Protein AF-A0A2P2MFI0-F1 (afdb_monomer)

Structure (mmCIF, N/CA/C/O backbone):
data_AF-A0A2P2MFI0-F1
#
_entry.id   AF-A0A2P2MFI0-F1
#
loop_
_atom_site.group_PDB
_atom_site.id
_atom_site.type_symbol
_atom_site.label_atom_id
_atom_site.label_alt_id
_atom_site.label_comp_id
_atom_site.label_asym_id
_atom_site.label_entity_id
_atom_site.label_seq_id
_atom_site.pdbx_PDB_ins_code
_atom_site.Cartn_x
_atom_site.Cartn_y
_atom_site.Cartn_z
_atom_site.occupancy
_atom_site.B_iso_or_equiv
_atom_site.auth_seq_id
_atom_site.auth_comp_id
_atom_site.auth_asym_id
_atom_site.auth_atom_id
_atom_site.pdbx_PDB_model_num
ATOM 1 N N . MET A 1 1 ? -19.767 69.804 -44.888 1.00 37.50 1 MET A N 1
ATOM 2 C CA . MET A 1 1 ? -19.130 71.028 -44.357 1.00 37.50 1 MET A CA 1
ATOM 3 C C . MET A 1 1 ? -17.644 70.983 -44.694 1.00 37.50 1 MET A C 1
ATOM 5 O O . MET A 1 1 ? -16.911 70.202 -44.113 1.00 37.50 1 MET A O 1
ATOM 9 N N . ILE A 1 2 ? -17.249 71.754 -45.702 1.00 29.98 2 ILE A N 1
ATOM 10 C CA . ILE A 1 2 ? -15.903 72.322 -45.948 1.00 29.98 2 ILE A CA 1
ATOM 11 C C . ILE A 1 2 ? -16.076 73.790 -45.432 1.00 29.98 2 ILE A C 1
ATOM 13 O O . ILE A 1 2 ? -17.236 74.227 -45.528 1.00 29.98 2 ILE A O 1
ATOM 17 N N . PRO A 1 3 ? -15.081 74.595 -44.941 1.00 43.62 3 PRO A N 1
ATOM 18 C CA . PRO A 1 3 ? -13.830 74.845 -45.682 1.00 43.62 3 PRO A CA 1
ATOM 19 C C . PRO A 1 3 ? -12.579 75.511 -44.983 1.00 43.62 3 PRO A C 1
ATOM 21 O O . PRO A 1 3 ? -12.601 75.824 -43.801 1.00 43.62 3 PRO A O 1
ATOM 24 N N . ILE A 1 4 ? -11.520 75.739 -45.803 1.00 32.81 4 ILE A N 1
ATOM 25 C CA . ILE A 1 4 ? -10.434 76.791 -45.823 1.00 32.81 4 ILE A CA 1
ATOM 26 C C . ILE A 1 4 ? -9.298 76.755 -44.759 1.00 32.81 4 ILE A C 1
ATOM 28 O O . ILE A 1 4 ? -9.544 76.996 -43.588 1.00 32.81 4 ILE A O 1
ATOM 32 N N . ILE A 1 5 ? -8.058 76.324 -45.085 1.00 35.34 5 ILE A N 1
ATOM 33 C CA . ILE A 1 5 ? -6.859 77.000 -45.694 1.00 35.34 5 ILE A CA 1
ATOM 34 C C . ILE A 1 5 ? -6.124 78.012 -44.781 1.00 35.34 5 ILE A C 1
ATOM 36 O O . ILE A 1 5 ? -6.682 79.053 -44.461 1.00 35.34 5 ILE A O 1
ATOM 40 N N . ALA A 1 6 ? -4.819 77.786 -44.532 1.00 31.73 6 ALA A N 1
ATOM 41 C CA . ALA A 1 6 ? -3.753 78.803 -44.640 1.00 31.73 6 ALA A CA 1
ATOM 42 C C . ALA A 1 6 ? -2.339 78.176 -44.691 1.00 31.73 6 ALA A C 1
ATOM 44 O O . ALA A 1 6 ? -2.111 77.057 -44.250 1.00 31.73 6 ALA A O 1
ATOM 45 N N . PHE A 1 7 ? -1.436 78.936 -45.307 1.00 33.91 7 PHE A N 1
ATOM 46 C CA . PHE A 1 7 ? -0.185 78.613 -46.003 1.00 33.91 7 PHE A CA 1
ATOM 47 C C . PHE A 1 7 ? 1.107 78.650 -45.146 1.00 33.91 7 PHE A C 1
ATOM 49 O O . PHE A 1 7 ? 1.090 79.093 -44.005 1.00 33.91 7 PHE A O 1
ATOM 56 N N . HIS A 1 8 ? 2.227 78.348 -45.834 1.00 32.72 8 HIS A N 1
ATOM 57 C CA . HIS A 1 8 ? 3.660 78.579 -45.535 1.00 32.72 8 HIS A CA 1
ATOM 58 C C . HIS A 1 8 ? 4.397 77.464 -44.763 1.00 32.72 8 HIS A C 1
ATOM 60 O O . HIS A 1 8 ? 3.915 76.964 -43.764 1.00 32.72 8 HIS A O 1
ATOM 66 N N . SER A 1 9 ? 5.598 77.008 -45.136 1.00 34.38 9 SER A N 1
ATOM 67 C CA . SER A 1 9 ? 6.566 77.463 -46.140 1.00 34.38 9 SER A CA 1
ATOM 68 C C . SER A 1 9 ? 7.529 76.325 -46.511 1.00 34.38 9 SER A C 1
ATOM 70 O O . SER A 1 9 ? 7.885 75.505 -45.667 1.00 34.38 9 SER A O 1
ATOM 72 N N . GLN A 1 10 ? 7.985 76.331 -47.763 1.00 40.88 10 GLN A N 1
ATOM 73 C CA . GLN A 1 10 ? 9.127 75.576 -48.285 1.00 40.88 10 GLN A CA 1
ATOM 74 C C . GLN A 1 10 ? 10.390 75.733 -47.425 1.00 40.88 10 GLN A C 1
ATOM 76 O O . GLN A 1 10 ? 10.722 76.852 -47.057 1.00 40.88 10 GLN A O 1
ATOM 81 N N . LEU A 1 11 ? 11.150 74.647 -47.239 1.00 39.59 11 LEU A N 1
ATOM 82 C CA . LEU A 1 11 ? 12.618 74.676 -47.156 1.00 39.59 11 LEU A CA 1
ATOM 83 C C . LEU A 1 11 ? 13.170 73.287 -47.517 1.00 39.59 11 LEU A C 1
ATOM 85 O O . LEU A 1 11 ? 13.134 72.346 -46.723 1.00 39.59 11 LEU A O 1
ATOM 89 N N . SER A 1 12 ? 13.681 73.162 -48.745 1.00 46.31 12 SER A N 1
ATOM 90 C CA .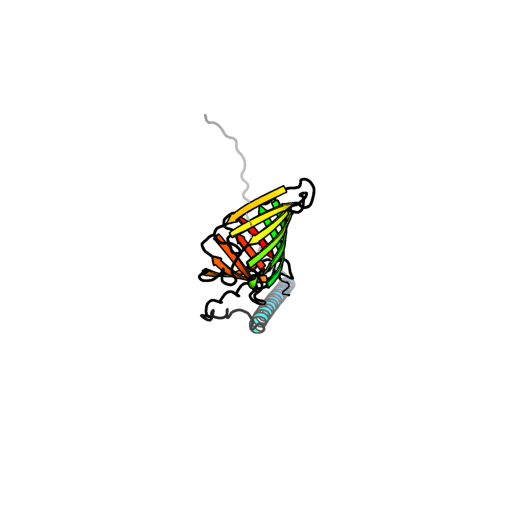 SER A 1 12 ? 14.423 71.985 -49.197 1.00 46.31 12 SER A CA 1
ATOM 91 C C . SER A 1 12 ? 15.708 71.831 -48.371 1.00 46.31 12 SER A C 1
ATOM 93 O O . SER A 1 12 ? 16.469 72.790 -48.221 1.00 46.31 12 SER A O 1
ATOM 95 N N . LYS A 1 13 ? 15.979 70.630 -47.851 1.00 42.69 13 LYS A N 1
ATOM 96 C CA . LYS A 1 13 ? 17.293 70.271 -47.302 1.00 42.69 13 LYS A CA 1
ATOM 97 C C . LYS A 1 13 ? 17.912 69.166 -48.149 1.00 42.69 13 LYS A C 1
ATOM 99 O O . LYS A 1 13 ? 17.565 67.995 -48.037 1.00 42.69 13 LYS A O 1
ATOM 104 N N . SER A 1 14 ? 18.857 69.590 -48.982 1.00 45.34 14 SER A N 1
ATOM 105 C CA . SER A 1 14 ? 19.892 68.768 -49.607 1.00 45.34 14 SER A CA 1
ATOM 106 C C . SER A 1 14 ? 20.578 67.883 -48.558 1.00 45.34 14 SER A C 1
ATOM 108 O O . SER A 1 14 ? 21.144 68.381 -47.581 1.00 45.34 14 SER A O 1
ATOM 110 N N . ARG A 1 15 ? 20.524 66.559 -48.742 1.00 44.28 15 ARG A N 1
ATOM 111 C CA . ARG A 1 15 ? 21.231 65.587 -47.900 1.00 44.28 15 ARG A CA 1
ATOM 112 C C . ARG A 1 15 ? 22.547 65.225 -48.588 1.00 44.28 15 ARG A C 1
ATOM 114 O O . ARG A 1 15 ? 22.616 64.311 -49.400 1.00 44.28 15 ARG A O 1
ATOM 121 N N . SER A 1 16 ? 23.599 65.973 -48.264 1.00 43.22 16 SER A N 1
ATOM 122 C CA . SER A 1 16 ? 24.977 65.626 -48.618 1.00 43.22 16 SER A CA 1
ATOM 123 C C . SER A 1 16 ? 25.392 64.358 -47.864 1.00 43.22 16 SER A C 1
ATOM 125 O O . SER A 1 16 ? 25.543 64.365 -46.641 1.00 43.22 16 SER A O 1
ATOM 127 N N . THR A 1 17 ? 25.585 63.253 -48.581 1.00 48.69 17 THR A N 1
ATOM 128 C CA . THR A 1 17 ? 26.234 62.048 -48.053 1.00 48.69 17 THR A CA 1
ATOM 129 C C . THR A 1 17 ? 27.735 62.302 -47.920 1.00 48.69 17 THR A C 1
ATOM 131 O O . THR A 1 17 ? 28.515 62.051 -48.839 1.00 48.69 17 THR A O 1
ATOM 134 N N . LYS A 1 18 ? 28.167 62.807 -46.760 1.00 47.81 18 LYS A N 1
ATOM 135 C CA . LYS A 1 18 ? 29.588 62.853 -46.389 1.00 47.81 18 LYS A CA 1
ATOM 136 C C . LYS A 1 18 ? 30.067 61.427 -46.091 1.00 47.81 18 LYS A C 1
ATOM 138 O O . LYS A 1 18 ? 29.844 60.903 -45.002 1.00 47.81 18 LYS A O 1
ATOM 143 N N . LYS A 1 19 ? 30.745 60.797 -47.055 1.00 56.44 19 LYS A N 1
ATOM 144 C CA . LYS A 1 19 ? 31.506 59.558 -46.836 1.00 56.44 19 LYS A CA 1
ATOM 145 C C . LYS A 1 19 ? 32.664 59.882 -45.884 1.00 56.44 19 LYS A C 1
ATOM 147 O O . LYS A 1 19 ? 33.632 60.537 -46.268 1.00 56.44 19 LYS A O 1
ATOM 152 N N . LYS A 1 20 ? 32.518 59.501 -44.613 1.00 54.31 20 LYS A N 1
ATOM 153 C CA . LYS A 1 20 ? 33.513 59.703 -43.551 1.00 54.31 20 LYS A CA 1
ATOM 154 C C . LYS A 1 20 ? 34.788 58.938 -43.932 1.00 54.31 20 LYS A C 1
ATOM 156 O O . LYS A 1 20 ? 34.798 57.713 -43.924 1.00 54.31 20 LYS A O 1
ATOM 161 N N . ARG A 1 21 ? 35.842 59.659 -44.331 1.00 57.53 21 ARG A N 1
ATOM 162 C CA . ARG A 1 21 ? 37.165 59.091 -44.629 1.00 57.53 21 ARG A CA 1
ATOM 163 C C . ARG A 1 21 ? 37.823 58.725 -43.299 1.00 57.53 21 ARG A C 1
ATOM 165 O O . ARG A 1 21 ? 38.260 59.609 -42.565 1.00 57.53 21 ARG A O 1
ATOM 172 N N . GLU A 1 22 ? 37.803 57.443 -42.954 1.00 56.91 22 GLU A N 1
ATOM 173 C CA . GLU A 1 22 ? 38.443 56.934 -41.740 1.00 56.91 22 GLU A CA 1
ATOM 174 C C . GLU A 1 22 ? 39.966 57.071 -41.849 1.00 56.91 22 GLU A C 1
ATOM 176 O O . GLU A 1 22 ? 40.551 56.899 -42.921 1.00 56.91 22 GLU A O 1
ATOM 181 N N . ARG A 1 23 ? 40.612 57.460 -40.743 1.00 56.09 23 ARG A N 1
ATOM 182 C CA . ARG A 1 23 ? 42.073 57.579 -40.683 1.00 56.09 23 ARG A CA 1
ATOM 183 C C . ARG A 1 23 ? 42.679 56.176 -40.827 1.00 56.09 23 ARG A C 1
ATOM 185 O O . ARG A 1 23 ? 42.161 55.258 -40.194 1.00 56.09 23 ARG A O 1
ATOM 192 N N . PRO A 1 24 ? 43.776 55.997 -41.586 1.00 58.62 24 PRO A N 1
ATOM 193 C CA . PRO A 1 24 ? 44.347 54.678 -41.876 1.00 58.62 24 PRO A CA 1
ATOM 194 C C . PRO A 1 24 ? 44.644 53.866 -40.609 1.00 58.62 24 PRO A C 1
ATOM 196 O O . PRO A 1 24 ? 44.404 52.666 -40.586 1.00 58.62 24 PRO A O 1
ATOM 199 N N . ASN A 1 25 ? 45.032 54.534 -39.518 1.00 58.31 25 ASN A N 1
ATOM 200 C CA . ASN A 1 25 ? 45.264 53.887 -38.227 1.00 58.31 25 ASN A CA 1
ATOM 201 C C . ASN A 1 25 ? 43.980 53.294 -37.610 1.00 58.31 25 ASN A C 1
ATOM 203 O O . ASN A 1 25 ? 44.000 52.207 -37.059 1.00 58.31 25 ASN A O 1
ATOM 207 N N . GLN A 1 26 ? 42.836 53.966 -37.766 1.00 60.41 26 GLN A N 1
ATOM 208 C CA . GLN A 1 26 ? 41.543 53.517 -37.238 1.00 60.41 26 GLN A CA 1
ATOM 209 C C . GLN A 1 26 ? 40.954 52.364 -38.065 1.00 60.41 26 GLN A C 1
ATOM 211 O O . GLN A 1 26 ? 40.292 51.481 -37.525 1.00 60.41 26 GLN A O 1
ATOM 216 N N . GLN A 1 27 ? 41.235 52.348 -39.369 1.00 65.06 27 GLN A N 1
ATOM 217 C CA . GLN A 1 27 ? 40.864 51.246 -40.254 1.00 65.06 27 GLN A CA 1
ATOM 218 C C . GLN A 1 27 ? 41.757 50.013 -40.033 1.00 65.06 27 GLN A C 1
ATOM 220 O O . GLN A 1 27 ? 41.276 48.889 -40.144 1.00 65.06 27 GLN A O 1
ATOM 225 N N . GLN A 1 28 ? 43.027 50.216 -39.661 1.00 67.56 28 GLN A N 1
ATOM 226 C CA . GLN A 1 28 ? 43.940 49.156 -39.227 1.00 67.56 28 GLN A CA 1
ATOM 227 C C . GLN A 1 28 ? 43.467 48.524 -37.908 1.00 67.56 28 GLN A C 1
ATOM 229 O O . GLN A 1 28 ? 43.342 47.306 -37.834 1.00 67.56 28 GLN A O 1
ATOM 234 N N . THR A 1 29 ? 43.132 49.343 -36.902 1.00 70.38 29 THR A N 1
ATOM 235 C CA . THR A 1 29 ? 42.620 48.864 -35.608 1.00 70.38 29 THR A CA 1
ATOM 236 C C . THR A 1 29 ? 41.315 48.092 -35.771 1.00 70.38 29 THR A C 1
ATOM 238 O O . THR A 1 29 ? 41.208 46.991 -35.249 1.00 70.38 29 THR A O 1
ATOM 241 N N . ARG A 1 30 ? 40.363 48.593 -36.574 1.00 72.12 30 ARG A N 1
ATOM 242 C CA . ARG A 1 30 ? 39.091 47.891 -36.805 1.00 72.12 30 ARG A CA 1
ATOM 243 C C . ARG A 1 30 ? 39.286 46.557 -37.529 1.00 72.12 30 ARG A C 1
ATOM 245 O O . ARG A 1 30 ? 38.682 45.572 -37.135 1.00 72.12 30 ARG A O 1
ATOM 252 N N . LYS A 1 31 ? 40.180 46.487 -38.524 1.00 73.88 31 LYS A N 1
ATOM 253 C CA . LYS A 1 31 ? 40.544 45.212 -39.173 1.00 73.88 31 LYS A CA 1
ATOM 254 C C . LYS A 1 31 ? 41.203 44.232 -38.202 1.00 73.88 31 LYS A C 1
ATOM 256 O O . LYS A 1 31 ? 41.002 43.029 -38.318 1.00 73.88 31 LYS A O 1
ATOM 261 N N . GLN A 1 32 ? 42.000 44.735 -37.263 1.00 74.06 32 GLN A N 1
ATOM 262 C CA . GLN A 1 32 ? 42.656 43.915 -36.251 1.00 74.06 32 GLN A CA 1
ATOM 263 C C . GLN A 1 32 ? 41.652 43.403 -35.207 1.00 74.06 32 GLN A C 1
ATOM 265 O O . GLN A 1 32 ? 41.712 42.233 -34.848 1.00 74.06 32 GLN A O 1
ATOM 270 N N . GLU A 1 33 ? 40.695 44.230 -34.785 1.00 78.75 33 GLU A N 1
ATOM 271 C CA . GLU A 1 33 ? 39.571 43.836 -33.923 1.00 78.75 33 GLU A CA 1
ATOM 272 C C . GLU A 1 33 ? 38.643 42.837 -34.626 1.00 78.75 33 GLU A C 1
ATOM 274 O O . GLU A 1 33 ? 38.290 41.820 -34.039 1.00 78.75 33 GLU A O 1
ATOM 279 N N . GLU A 1 34 ? 38.310 43.064 -35.900 1.00 77.06 34 GLU A N 1
ATOM 280 C CA . GLU A 1 34 ? 37.544 42.126 -36.728 1.00 77.06 34 GLU A CA 1
ATOM 281 C C . GLU A 1 34 ? 38.270 40.784 -36.849 1.00 77.06 34 GLU A C 1
ATOM 283 O O . GLU A 1 34 ? 37.660 39.740 -36.651 1.00 77.06 34 GLU A O 1
ATOM 288 N N . MET A 1 35 ? 39.581 40.791 -37.100 1.00 80.12 35 MET A N 1
ATOM 289 C CA . MET A 1 35 ? 40.380 39.569 -37.164 1.00 80.12 35 MET A CA 1
ATOM 290 C C . MET A 1 35 ? 40.429 38.843 -35.812 1.00 80.12 35 MET A C 1
ATOM 292 O O . MET A 1 35 ? 40.318 37.623 -35.788 1.00 80.12 35 MET A O 1
ATOM 296 N N . GLN A 1 36 ? 40.533 39.563 -34.690 1.00 77.12 36 GLN A N 1
ATOM 297 C CA . GLN A 1 36 ? 40.480 38.983 -33.339 1.00 77.12 36 GLN A CA 1
ATOM 298 C C . GLN A 1 36 ? 39.093 38.406 -33.007 1.00 77.12 36 GLN A C 1
ATOM 300 O O . GLN A 1 36 ? 38.990 37.336 -32.406 1.00 77.12 36 GLN A O 1
ATOM 305 N N . LEU A 1 37 ? 38.016 39.061 -33.446 1.00 76.44 37 LEU A N 1
ATOM 306 C CA . LEU A 1 37 ? 36.642 38.570 -33.302 1.00 76.44 37 LEU A CA 1
ATOM 307 C C . LEU A 1 37 ? 36.398 37.319 -34.155 1.00 76.44 37 LEU A C 1
ATOM 309 O O . LEU A 1 37 ? 35.815 36.354 -33.677 1.00 76.44 37 LEU A O 1
ATOM 313 N N . GLN A 1 38 ? 36.897 37.296 -35.390 1.00 77.44 38 GLN A N 1
ATOM 314 C CA . GLN A 1 38 ? 36.832 36.115 -36.254 1.00 77.44 38 GLN A CA 1
ATOM 315 C C . GLN A 1 38 ? 37.642 34.955 -35.664 1.00 77.44 38 GLN A C 1
ATOM 317 O O . GLN A 1 38 ? 37.155 33.830 -35.618 1.00 77.44 38 GLN A O 1
ATOM 322 N N . LEU A 1 39 ? 38.844 35.225 -35.145 1.00 77.56 39 LEU A N 1
ATOM 323 C CA . LEU A 1 39 ? 39.690 34.203 -34.528 1.00 77.56 39 LEU A CA 1
ATOM 324 C C . LEU A 1 39 ? 39.056 33.635 -33.249 1.00 77.56 39 LEU A C 1
ATOM 326 O O . LEU A 1 39 ? 39.050 32.425 -33.056 1.00 77.56 39 LEU A O 1
ATOM 330 N N . SER A 1 40 ? 38.473 34.488 -32.402 1.00 75.94 40 SER A N 1
ATOM 331 C CA . SER A 1 40 ? 37.770 34.053 -31.187 1.00 75.94 40 SER A CA 1
ATOM 332 C C . SER A 1 40 ? 36.484 33.281 -31.496 1.00 75.94 40 SER A C 1
ATOM 334 O O . SER A 1 40 ? 36.226 32.269 -30.847 1.00 75.94 40 SER A O 1
ATOM 336 N N . LEU A 1 41 ? 35.726 33.674 -32.526 1.00 76.75 41 LEU A N 1
ATOM 337 C CA . LEU A 1 41 ? 34.559 32.924 -32.999 1.00 76.75 41 LEU A CA 1
ATOM 338 C C . LEU A 1 41 ? 34.963 31.542 -33.536 1.00 76.75 41 LEU A C 1
ATOM 340 O O . LEU A 1 41 ? 34.350 30.541 -33.174 1.00 76.75 41 LEU A O 1
ATOM 344 N N . VAL A 1 42 ? 36.041 31.467 -34.325 1.00 79.88 42 VAL A N 1
ATOM 345 C CA . VAL A 1 42 ? 36.600 30.196 -34.808 1.00 79.88 42 VAL A CA 1
ATOM 346 C C . VAL A 1 42 ? 37.044 29.322 -33.631 1.00 79.88 42 VAL A C 1
ATOM 348 O O . VAL A 1 42 ? 36.645 28.162 -33.562 1.00 79.88 42 VAL A O 1
ATOM 351 N N . CYS A 1 43 ? 37.763 29.868 -32.648 1.00 75.50 43 CYS A N 1
ATOM 352 C CA . CYS A 1 43 ? 38.163 29.126 -31.449 1.00 75.50 43 CYS A CA 1
ATOM 353 C C . CYS A 1 43 ? 36.963 28.593 -30.645 1.00 75.50 43 CYS A C 1
ATOM 355 O O . CYS A 1 43 ? 37.000 27.448 -30.202 1.00 75.50 43 CYS A O 1
ATOM 357 N N . LEU A 1 44 ? 35.884 29.371 -30.496 1.00 74.44 44 LEU A N 1
ATOM 358 C CA . LEU A 1 44 ? 34.658 28.933 -29.811 1.00 74.44 44 LEU A CA 1
ATOM 359 C C . LEU A 1 44 ? 33.918 27.828 -30.582 1.00 74.44 44 LEU A C 1
ATOM 361 O O . LEU A 1 44 ? 33.403 26.888 -29.971 1.00 74.44 44 LEU A O 1
ATOM 365 N N . THR A 1 45 ? 33.895 27.902 -31.917 1.00 71.75 45 THR A N 1
ATOM 366 C CA . THR A 1 45 ? 33.311 26.838 -32.753 1.00 71.75 45 THR A CA 1
ATOM 367 C C . THR A 1 45 ? 34.134 25.554 -32.701 1.00 71.75 45 THR A C 1
ATOM 369 O O . THR A 1 45 ? 33.561 24.483 -32.527 1.00 71.75 45 THR A O 1
ATOM 372 N N . ILE A 1 46 ? 35.469 25.643 -32.751 1.00 72.31 46 ILE A N 1
ATOM 373 C CA . ILE A 1 46 ? 36.358 24.481 -32.621 1.00 72.31 46 ILE A CA 1
ATOM 374 C C . ILE A 1 46 ? 36.208 23.859 -31.229 1.00 72.31 46 ILE A C 1
ATOM 376 O O . ILE A 1 46 ? 36.037 22.648 -31.138 1.00 72.31 46 ILE A O 1
ATOM 380 N N . ALA A 1 47 ? 36.176 24.668 -30.163 1.00 69.38 47 ALA A N 1
ATOM 381 C CA . ALA A 1 47 ? 35.955 24.184 -28.801 1.00 69.38 47 ALA A CA 1
ATOM 382 C C . ALA A 1 47 ? 34.608 23.445 -28.659 1.00 69.38 47 ALA A C 1
ATOM 384 O O . ALA A 1 47 ? 34.558 22.365 -28.070 1.00 69.38 47 ALA A O 1
ATOM 385 N N . SER A 1 48 ? 33.536 23.970 -29.265 1.00 62.31 48 SER A N 1
ATOM 386 C CA . SER A 1 48 ? 32.213 23.323 -29.271 1.00 62.31 48 SER A CA 1
ATOM 387 C C . SER A 1 48 ? 32.212 22.000 -30.044 1.00 62.31 48 SER A C 1
ATOM 389 O O . SER A 1 48 ? 31.655 21.014 -29.568 1.00 62.31 48 SER A O 1
ATOM 391 N N . ILE A 1 49 ? 32.889 21.940 -31.197 1.00 65.12 49 ILE A N 1
ATOM 392 C CA . ILE A 1 49 ? 33.018 20.711 -31.996 1.00 65.12 49 ILE A CA 1
ATOM 393 C C . ILE A 1 49 ? 33.862 19.667 -31.248 1.00 65.12 49 ILE A C 1
ATOM 395 O O . ILE A 1 49 ? 33.508 18.491 -31.225 1.00 65.12 49 ILE A O 1
ATOM 399 N N . THR A 1 50 ? 34.936 20.077 -30.563 1.00 60.50 50 THR A N 1
ATOM 400 C CA . THR A 1 50 ? 35.733 19.159 -29.733 1.00 60.50 50 THR A CA 1
ATOM 401 C C . THR A 1 50 ? 34.962 18.650 -28.516 1.00 60.50 50 THR A C 1
ATOM 403 O O . THR A 1 50 ? 35.136 17.496 -28.144 1.00 60.50 50 THR A O 1
ATOM 406 N N . PHE A 1 51 ? 34.063 19.452 -27.935 1.00 57.56 51 PHE A N 1
ATOM 407 C CA . PHE A 1 51 ? 33.201 19.018 -26.829 1.00 57.56 51 PHE A CA 1
ATOM 408 C C . PHE A 1 51 ? 32.139 18.003 -27.288 1.00 57.56 51 PHE A C 1
ATOM 410 O O . PHE A 1 51 ? 31.833 17.055 -26.565 1.00 57.56 51 PHE A O 1
ATOM 417 N N . GLN A 1 52 ? 31.635 18.148 -28.519 1.00 58.19 52 GLN A N 1
ATOM 418 C CA . GLN A 1 52 ? 30.724 17.184 -29.145 1.00 58.19 52 GLN A CA 1
ATOM 419 C C . GLN A 1 52 ? 31.421 15.869 -29.530 1.00 58.19 52 GLN A C 1
ATOM 421 O O . GLN A 1 52 ? 30.824 14.810 -29.390 1.00 58.19 52 GLN A O 1
ATOM 426 N N . LEU A 1 53 ? 32.688 15.909 -29.958 1.00 57.75 53 LEU A N 1
ATOM 427 C CA . LEU A 1 53 ? 33.462 14.703 -30.295 1.00 57.75 53 LEU A CA 1
ATOM 428 C C . LEU A 1 53 ? 34.064 13.995 -29.067 1.00 57.75 53 LEU A C 1
ATOM 430 O O . LEU A 1 53 ? 34.319 12.795 -29.124 1.00 57.75 53 LEU A O 1
ATOM 434 N N . ALA A 1 54 ? 34.284 14.712 -27.961 1.00 53.50 54 ALA A N 1
ATOM 435 C CA . ALA A 1 54 ? 34.786 14.150 -26.702 1.00 53.50 54 ALA A CA 1
ATOM 436 C C . ALA A 1 54 ? 33.682 13.567 -25.800 1.00 53.50 54 ALA A C 1
ATOM 438 O O . ALA A 1 54 ? 33.991 12.973 -24.767 1.00 53.50 54 ALA A O 1
ATOM 439 N N . SER A 1 55 ? 32.411 13.714 -26.184 1.00 56.34 55 SER A N 1
ATOM 440 C CA . SER A 1 55 ? 31.264 13.154 -25.469 1.00 56.34 55 SER A CA 1
ATOM 441 C C . SER A 1 55 ? 30.697 11.969 -26.257 1.00 56.34 55 SER A C 1
ATOM 443 O O . SER A 1 55 ? 29.821 12.169 -27.094 1.00 56.34 55 SER A O 1
ATOM 445 N N . PRO A 1 56 ? 31.120 10.716 -26.008 1.00 55.00 56 PRO A N 1
ATOM 446 C CA . PRO A 1 56 ? 30.508 9.550 -26.650 1.00 55.00 56 PRO A CA 1
ATOM 447 C C . PRO A 1 56 ? 29.097 9.238 -26.105 1.00 55.00 56 PRO A C 1
ATOM 449 O O . PRO A 1 56 ? 28.600 8.131 -26.270 1.00 55.00 56 PRO A O 1
ATOM 452 N N . SER A 1 57 ? 28.444 10.181 -25.420 1.00 58.97 57 SER A N 1
ATOM 453 C CA . SER A 1 57 ? 27.302 9.925 -24.539 1.00 58.97 57 SER A CA 1
ATOM 454 C C . SER A 1 57 ? 25.992 10.598 -24.953 1.00 58.97 57 SER A C 1
ATOM 456 O O . SER A 1 57 ? 25.066 10.641 -24.146 1.00 58.97 57 SER A O 1
ATOM 458 N N . LEU A 1 58 ? 25.847 11.055 -26.201 1.00 52.50 58 LEU A N 1
ATOM 459 C CA . LEU A 1 58 ? 24.528 11.417 -26.723 1.00 52.50 58 LEU A CA 1
ATOM 460 C C . LEU A 1 58 ? 24.127 10.533 -27.910 1.00 52.50 58 LEU A C 1
ATOM 462 O O . LEU A 1 58 ? 24.580 10.714 -29.034 1.00 52.50 58 LEU A O 1
ATOM 466 N N . GLN A 1 59 ? 23.202 9.619 -27.604 1.00 56.56 59 GLN A N 1
ATOM 467 C CA . GLN A 1 59 ? 22.222 9.011 -28.508 1.00 56.56 59 GLN A CA 1
ATOM 468 C C . GLN A 1 59 ? 22.711 7.912 -29.461 1.00 56.56 59 GLN A C 1
ATOM 470 O O . GLN A 1 59 ? 22.622 8.014 -30.678 1.00 56.56 59 GLN A O 1
ATOM 475 N N . SER A 1 60 ? 22.978 6.743 -28.882 1.00 45.34 60 SER A N 1
ATOM 476 C CA . SER A 1 60 ? 21.970 5.698 -29.079 1.00 45.34 60 SER A CA 1
ATOM 477 C C . SER A 1 60 ? 21.099 5.693 -27.823 1.00 45.34 60 SER A C 1
ATOM 479 O O . SER A 1 60 ? 21.588 5.442 -26.724 1.00 45.34 60 SER A O 1
ATOM 481 N N . TRP A 1 61 ? 19.818 6.055 -27.949 1.00 50.50 61 TRP A N 1
ATOM 482 C CA . TRP A 1 61 ? 18.852 5.442 -27.039 1.00 50.50 61 TRP A CA 1
ATOM 483 C C . TRP A 1 61 ? 19.040 3.942 -27.242 1.00 50.50 61 TRP A C 1
ATOM 485 O O . TRP A 1 61 ? 19.170 3.554 -28.410 1.00 50.50 61 TRP A O 1
ATOM 495 N N . PRO A 1 62 ? 19.131 3.116 -26.184 1.00 47.50 62 PRO A N 1
ATOM 496 C CA . PRO A 1 62 ? 19.054 1.690 -26.411 1.00 47.50 62 PRO A CA 1
ATOM 497 C C . PRO A 1 62 ? 17.785 1.508 -27.235 1.00 47.50 62 PRO A C 1
ATOM 499 O O . PRO A 1 62 ? 16.710 1.960 -26.829 1.00 47.50 62 PRO A O 1
ATOM 502 N N . GLU A 1 63 ? 17.943 0.971 -28.448 1.00 45.28 63 GLU A N 1
ATOM 503 C CA . GLU A 1 63 ? 16.860 0.272 -29.121 1.00 45.28 63 GLU A CA 1
ATOM 504 C C . GLU A 1 63 ? 16.228 -0.513 -27.989 1.00 45.28 63 GLU A C 1
ATOM 506 O O . GLU A 1 63 ? 16.951 -1.278 -27.341 1.00 45.28 63 GLU A O 1
ATOM 511 N N . GLN A 1 64 ? 14.985 -0.172 -27.615 1.00 51.41 64 GLN A N 1
ATOM 512 C CA . GLN A 1 64 ? 14.292 -0.948 -26.608 1.00 51.41 64 GLN A CA 1
ATOM 513 C C . GLN A 1 64 ? 14.383 -2.348 -27.168 1.00 51.41 64 GLN A C 1
ATOM 515 O O . GLN A 1 64 ? 13.740 -2.669 -28.172 1.00 51.41 64 GLN A O 1
ATOM 520 N N . HIS A 1 65 ? 15.267 -3.148 -26.568 1.00 52.41 65 HIS A N 1
ATOM 521 C CA . HIS A 1 65 ? 15.206 -4.567 -26.723 1.00 52.41 65 HIS A CA 1
ATOM 522 C C . HIS A 1 65 ? 13.728 -4.844 -26.504 1.00 52.41 65 HIS A C 1
ATOM 524 O O . HIS A 1 65 ? 13.082 -4.223 -25.647 1.00 52.41 65 HIS A O 1
ATOM 530 N N . LEU A 1 66 ? 13.157 -5.699 -27.339 1.00 51.50 66 LEU A N 1
ATOM 531 C CA . LEU A 1 66 ? 11.870 -6.293 -27.038 1.00 51.50 66 LEU A CA 1
ATOM 532 C C . LEU A 1 66 ? 12.091 -7.203 -25.813 1.00 51.50 66 LEU A C 1
ATOM 534 O O . LEU A 1 66 ? 11.996 -8.423 -25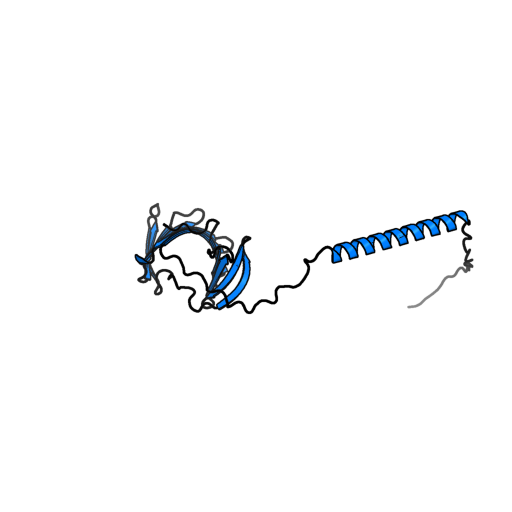.892 1.00 51.50 66 LEU A O 1
ATOM 538 N N . ASP A 1 67 ? 12.530 -6.585 -24.717 1.00 59.00 67 ASP A N 1
ATOM 539 C CA . ASP A 1 67 ? 12.689 -7.093 -23.388 1.00 59.00 67 ASP A CA 1
ATOM 540 C C . ASP A 1 67 ? 11.280 -7.507 -23.039 1.00 59.00 67 ASP A C 1
ATOM 542 O O . ASP A 1 67 ? 10.327 -6.724 -23.130 1.00 59.00 67 ASP A O 1
ATOM 546 N N . SER A 1 68 ? 11.139 -8.796 -22.760 1.00 82.19 68 SER A N 1
ATOM 547 C CA . SER A 1 68 ? 9.896 -9.363 -22.276 1.00 82.19 68 SER A CA 1
ATOM 548 C C . SER A 1 68 ? 9.290 -8.418 -21.244 1.00 82.19 68 SER A C 1
ATOM 550 O O . SER A 1 68 ? 9.989 -8.020 -20.307 1.00 82.19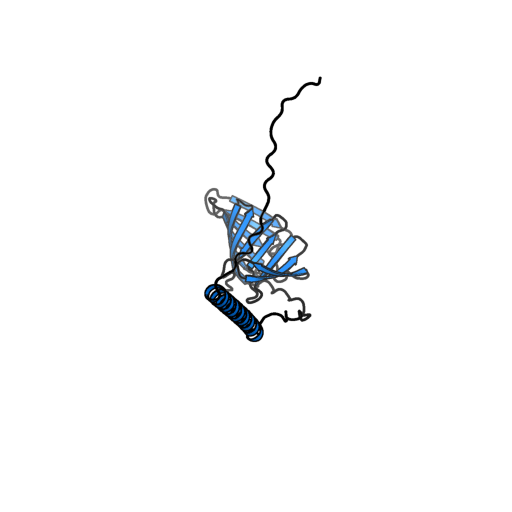 68 SER A O 1
ATOM 552 N N . ILE A 1 69 ? 8.015 -8.070 -21.435 1.00 89.56 69 ILE A N 1
ATOM 553 C CA . ILE A 1 69 ? 7.233 -7.277 -20.484 1.00 89.56 69 ILE A CA 1
ATOM 554 C C . ILE A 1 69 ? 7.544 -7.783 -19.068 1.00 89.56 69 ILE A C 1
ATOM 556 O O . ILE A 1 69 ? 7.452 -8.995 -18.841 1.00 89.56 69 ILE A O 1
ATOM 560 N N . PRO A 1 70 ? 7.956 -6.906 -18.134 1.00 94.31 70 PRO A N 1
ATOM 561 C CA . PRO A 1 70 ? 8.346 -7.346 -16.808 1.00 94.31 70 PRO A CA 1
ATOM 562 C C . PRO A 1 70 ? 7.159 -7.998 -16.100 1.00 94.31 70 PRO A C 1
ATOM 564 O O . PRO A 1 70 ? 6.047 -7.465 -16.081 1.00 94.31 70 PRO A O 1
ATOM 567 N N . THR A 1 71 ? 7.416 -9.142 -15.475 1.00 93.88 71 THR A N 1
ATOM 568 C CA . THR A 1 71 ? 6.452 -9.779 -14.580 1.00 93.88 71 THR A CA 1
ATOM 569 C C . THR A 1 71 ? 6.434 -9.021 -13.249 1.00 93.88 71 THR A C 1
ATOM 571 O O . THR A 1 71 ? 7.514 -8.786 -12.693 1.00 93.88 71 THR A O 1
ATOM 574 N N . PRO A 1 72 ? 5.255 -8.631 -12.728 1.00 93.75 72 PRO A N 1
ATOM 575 C CA . PRO A 1 72 ? 5.154 -8.006 -11.415 1.00 93.75 72 PRO A CA 1
ATOM 576 C C . PRO A 1 72 ? 5.583 -8.979 -10.316 1.00 93.75 72 PRO A C 1
ATOM 578 O O . PRO A 1 72 ? 5.345 -10.187 -10.409 1.00 93.75 72 PRO A O 1
ATOM 581 N N . THR A 1 73 ? 6.202 -8.458 -9.261 1.00 94.00 73 THR A N 1
ATOM 582 C CA . THR A 1 73 ? 6.579 -9.272 -8.103 1.00 94.00 73 THR A CA 1
ATOM 583 C C . THR A 1 73 ? 5.323 -9.675 -7.333 1.00 94.00 73 THR A C 1
ATOM 585 O O . THR A 1 73 ? 4.495 -8.808 -7.040 1.00 94.00 73 THR A O 1
ATOM 588 N N . PRO A 1 74 ? 5.154 -10.964 -6.980 1.00 94.06 74 PRO A N 1
ATOM 589 C CA . PRO A 1 74 ? 4.064 -11.380 -6.107 1.00 94.06 74 PRO A CA 1
ATOM 590 C C . PRO A 1 74 ? 4.093 -10.620 -4.780 1.00 94.06 74 PRO A C 1
ATOM 592 O O . PRO A 1 74 ? 5.164 -10.342 -4.233 1.00 94.06 74 PRO A O 1
ATOM 595 N N . TRP A 1 75 ? 2.916 -10.321 -4.239 1.00 92.38 75 TRP A N 1
ATOM 596 C CA . TRP A 1 75 ? 2.810 -9.715 -2.916 1.00 92.38 75 TRP A CA 1
ATOM 597 C C . TRP A 1 75 ? 3.414 -10.671 -1.872 1.00 92.38 75 TRP A C 1
ATOM 599 O O . TRP A 1 75 ? 3.082 -11.862 -1.898 1.00 92.38 75 TRP A O 1
ATOM 609 N N . PRO A 1 76 ? 4.294 -10.206 -0.963 1.00 94.19 76 PRO A N 1
ATOM 610 C CA . PRO A 1 76 ? 4.888 -11.078 0.044 1.00 94.19 76 PRO A CA 1
ATOM 611 C C . PRO A 1 76 ? 3.809 -11.734 0.907 1.00 94.19 76 PRO A C 1
ATOM 613 O O . PRO A 1 76 ? 2.842 -11.078 1.283 1.00 94.19 76 PRO A O 1
ATOM 616 N N . GLU A 1 77 ? 3.980 -13.010 1.258 1.00 95.38 77 GLU A N 1
ATOM 617 C CA . GLU A 1 77 ? 2.980 -13.744 2.047 1.00 95.38 77 GLU A CA 1
ATOM 618 C C . GLU A 1 77 ? 2.789 -13.169 3.455 1.00 95.38 77 GLU A C 1
ATOM 620 O O . GLU A 1 77 ? 1.698 -13.272 4.014 1.00 95.38 77 GLU A O 1
ATOM 625 N N . GLN A 1 78 ? 3.833 -12.565 4.027 1.00 96.50 78 GLN A N 1
ATOM 626 C CA . GLN A 1 78 ? 3.808 -11.959 5.355 1.00 96.50 78 GLN A CA 1
ATOM 627 C C . GLN A 1 78 ? 4.673 -10.703 5.373 1.00 96.50 78 GLN A C 1
ATOM 629 O O . GLN A 1 78 ? 5.806 -10.726 4.886 1.00 96.50 78 GLN A O 1
ATOM 634 N N . PHE A 1 79 ? 4.151 -9.603 5.915 1.00 95.06 79 PHE A N 1
ATOM 635 C CA . PHE A 1 79 ? 4.938 -8.391 6.133 1.00 95.06 79 PHE A CA 1
ATOM 636 C C . PHE A 1 79 ? 4.240 -7.369 7.032 1.00 95.06 79 PHE A C 1
ATOM 638 O O . PHE A 1 79 ? 3.037 -7.430 7.291 1.00 95.06 79 PHE A O 1
ATOM 645 N N . HIS A 1 80 ? 5.027 -6.386 7.473 1.00 95.31 80 HIS A N 1
ATOM 646 C CA . HIS A 1 80 ? 4.571 -5.130 8.054 1.00 95.31 80 HIS A CA 1
ATOM 647 C C . HIS A 1 80 ? 4.918 -3.965 7.124 1.00 95.31 80 HIS A C 1
ATOM 649 O O . HIS A 1 80 ? 6.012 -3.926 6.551 1.00 95.31 80 HIS A O 1
ATOM 655 N N . ALA A 1 81 ? 3.990 -3.023 6.973 1.00 94.75 81 ALA A N 1
ATOM 656 C CA . ALA A 1 81 ? 4.196 -1.794 6.217 1.00 94.75 81 ALA A CA 1
ATOM 657 C C . ALA A 1 81 ? 3.571 -0.592 6.933 1.00 94.75 81 ALA A C 1
ATOM 659 O O . ALA A 1 81 ? 2.535 -0.703 7.592 1.00 94.75 81 ALA A O 1
ATOM 660 N N . LEU A 1 82 ? 4.195 0.571 6.762 1.00 95.00 82 LEU A N 1
ATOM 661 C CA . LEU A 1 82 ? 3.576 1.858 7.052 1.00 95.00 82 LEU A CA 1
ATOM 662 C C . LEU A 1 82 ? 3.059 2.421 5.734 1.00 95.00 82 LEU A C 1
ATOM 664 O O . LEU A 1 82 ? 3.800 2.463 4.759 1.00 95.00 82 LEU A O 1
ATOM 668 N N . LEU A 1 83 ? 1.809 2.854 5.703 1.00 95.31 83 LEU A N 1
ATOM 669 C CA . LEU A 1 83 ? 1.170 3.379 4.506 1.00 95.31 83 LEU A CA 1
ATOM 670 C C . LEU A 1 83 ? 0.717 4.809 4.757 1.00 95.31 83 LEU A C 1
ATOM 672 O O . LEU A 1 83 ? 0.202 5.120 5.831 1.00 95.31 83 LEU A O 1
ATOM 676 N N . TYR A 1 84 ? 0.868 5.663 3.753 1.00 95.12 84 TYR A N 1
ATOM 677 C CA . TYR A 1 84 ? 0.264 6.988 3.729 1.00 95.12 84 TYR A CA 1
ATOM 678 C C . TYR A 1 84 ? -0.809 7.007 2.650 1.00 95.12 84 TYR A C 1
ATOM 680 O O . TYR A 1 84 ? -0.510 6.739 1.492 1.00 95.12 84 TYR A O 1
ATOM 688 N N . MET A 1 85 ? -2.050 7.321 3.010 1.00 94.44 85 MET A N 1
ATOM 689 C CA . MET A 1 85 ? -3.143 7.399 2.046 1.00 94.44 85 MET A CA 1
ATOM 690 C C . MET A 1 85 ? -3.706 8.812 1.985 1.00 94.44 85 MET A C 1
ATOM 692 O O . MET A 1 85 ? -4.075 9.392 3.008 1.00 94.44 85 MET A O 1
ATOM 696 N N . SER A 1 86 ? -3.821 9.332 0.769 1.00 93.88 86 SER A N 1
ATOM 697 C CA . SER A 1 86 ? -4.579 10.533 0.454 1.00 93.88 86 SER A CA 1
ATOM 698 C C . SER A 1 86 ? -5.898 10.118 -0.183 1.00 93.88 86 SER A C 1
ATOM 700 O O . SER A 1 86 ? -5.919 9.544 -1.266 1.00 93.88 86 SER A O 1
ATOM 702 N N . LEU A 1 87 ? -7.011 10.380 0.498 1.00 90.06 87 LEU A N 1
ATOM 703 C CA . LEU A 1 87 ? -8.352 10.083 -0.022 1.00 90.06 87 LEU A CA 1
ATOM 704 C C . LEU A 1 87 ? -8.885 11.215 -0.905 1.00 90.06 87 LEU A C 1
ATOM 706 O O . LEU A 1 87 ? -9.725 11.002 -1.769 1.00 90.06 87 LEU A O 1
ATOM 710 N N . ASN A 1 88 ? -8.437 12.438 -0.636 1.00 88.25 88 ASN A N 1
ATOM 711 C CA . ASN A 1 88 ? -8.656 13.634 -1.440 1.00 88.25 88 ASN A CA 1
ATOM 712 C C . ASN A 1 88 ? -7.675 14.721 -0.967 1.00 88.25 88 ASN A C 1
ATOM 714 O O . ASN A 1 88 ? -6.847 14.490 -0.086 1.00 88.25 88 ASN A O 1
ATOM 718 N N . SER A 1 89 ? -7.810 15.946 -1.483 1.00 85.25 89 SER A N 1
ATOM 719 C CA . SER A 1 89 ? -6.930 17.069 -1.128 1.00 85.25 89 SER A CA 1
ATOM 720 C C . SER A 1 89 ? -6.891 17.419 0.369 1.00 85.25 89 SER A C 1
ATOM 722 O O . SER A 1 89 ? -5.934 18.049 0.818 1.00 85.25 89 SER A O 1
ATOM 724 N N . THR A 1 90 ? -7.896 17.017 1.151 1.00 86.12 90 THR A N 1
ATOM 725 C CA . THR A 1 90 ? -8.052 17.394 2.568 1.00 86.12 90 THR A CA 1
ATOM 726 C C . THR A 1 90 ? -7.984 16.230 3.551 1.00 86.12 90 THR A C 1
ATOM 728 O O . THR A 1 90 ? -7.709 16.459 4.727 1.00 86.12 90 THR A O 1
ATOM 731 N N . LYS A 1 91 ? -8.226 14.995 3.101 1.00 90.56 91 LYS A N 1
ATOM 732 C CA . LYS A 1 91 ? -8.323 13.818 3.968 1.00 90.56 91 LYS A CA 1
ATOM 733 C C . LYS A 1 91 ? -7.132 12.897 3.738 1.00 90.56 91 LYS A C 1
ATOM 735 O O . LYS A 1 91 ? -7.035 12.248 2.697 1.00 90.56 91 LYS A O 1
ATOM 740 N N . HIS A 1 92 ? -6.269 12.830 4.745 1.00 93.19 92 HIS A N 1
ATOM 741 C CA . HIS A 1 92 ? -5.047 12.031 4.748 1.00 93.19 92 HIS A CA 1
ATOM 742 C C . HIS A 1 92 ? -5.020 11.132 5.976 1.00 93.19 92 HIS A C 1
ATOM 744 O O . HIS A 1 92 ? -5.453 11.539 7.059 1.00 93.19 92 HIS A O 1
ATOM 750 N N . LEU A 1 93 ? -4.502 9.922 5.812 1.00 94.94 93 LEU A N 1
ATOM 751 C CA . LEU A 1 93 ? -4.365 8.970 6.902 1.00 94.94 93 LEU A CA 1
ATOM 752 C C . LEU A 1 93 ? -3.055 8.194 6.821 1.00 94.94 93 LEU A C 1
ATOM 754 O O . LEU A 1 93 ? -2.448 8.065 5.758 1.00 94.94 93 LEU A O 1
ATOM 758 N N . ILE A 1 94 ? -2.626 7.698 7.975 1.00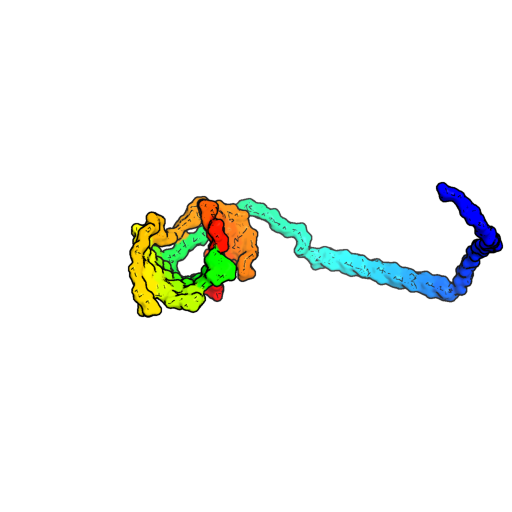 95.75 94 ILE A N 1
ATOM 759 C CA . ILE A 1 94 ? -1.481 6.806 8.115 1.00 95.75 94 ILE A CA 1
ATOM 760 C C . ILE A 1 94 ? -2.000 5.460 8.604 1.00 95.75 94 ILE A C 1
ATOM 762 O O . ILE A 1 94 ? -2.743 5.411 9.584 1.00 95.75 94 ILE A O 1
ATOM 766 N N . THR A 1 95 ? -1.579 4.377 7.960 1.00 96.75 95 THR A N 1
ATOM 767 C CA . THR A 1 95 ? -1.976 3.017 8.330 1.00 96.75 95 THR A CA 1
ATOM 768 C C . THR A 1 95 ? -0.751 2.181 8.650 1.00 96.75 95 THR A C 1
ATOM 770 O O . THR A 1 95 ? 0.165 2.088 7.839 1.00 96.75 95 THR A O 1
ATOM 773 N N . ASN A 1 96 ? -0.739 1.540 9.817 1.00 96.69 96 ASN A N 1
ATOM 774 C CA . ASN A 1 96 ? 0.152 0.409 10.052 1.00 96.69 96 ASN A CA 1
ATOM 775 C C . ASN A 1 96 ? -0.555 -0.865 9.606 1.00 96.69 96 ASN A C 1
ATOM 777 O O . ASN A 1 96 ? -1.636 -1.169 10.109 1.00 96.69 96 ASN A O 1
ATOM 781 N N . LEU A 1 97 ? 0.069 -1.580 8.680 1.00 96.88 97 LEU A N 1
ATOM 782 C CA . LEU A 1 97 ? -0.450 -2.794 8.083 1.00 96.88 97 LEU A CA 1
ATOM 783 C C . LEU A 1 97 ? 0.360 -4.000 8.544 1.00 96.88 97 LEU A C 1
ATOM 785 O O . LEU A 1 97 ? 1.577 -4.008 8.378 1.00 96.88 97 LEU A O 1
ATOM 789 N N . TRP A 1 98 ? -0.314 -5.028 9.053 1.00 97.62 98 TRP A N 1
ATOM 790 C CA . TRP A 1 98 ? 0.231 -6.373 9.220 1.00 97.62 98 TRP A CA 1
ATOM 791 C C . TRP A 1 98 ? -0.550 -7.329 8.339 1.00 97.62 98 TRP A C 1
ATOM 793 O O . TRP A 1 98 ? -1.727 -7.589 8.583 1.00 97.62 98 TRP A O 1
ATOM 803 N N . TYR A 1 99 ? 0.129 -7.861 7.338 1.00 97.19 99 TYR A N 1
ATOM 804 C CA . TYR A 1 99 ? -0.436 -8.794 6.383 1.00 97.19 99 TYR A CA 1
ATOM 805 C C . TYR A 1 99 ? 0.108 -10.199 6.660 1.00 97.19 99 TYR A C 1
ATOM 807 O O . TYR A 1 99 ? 1.319 -10.373 6.809 1.00 97.19 99 TYR A O 1
ATOM 815 N N . ASP A 1 100 ? -0.780 -11.191 6.752 1.00 97.50 100 ASP A N 1
ATOM 816 C CA . ASP A 1 100 ? -0.457 -12.601 6.999 1.00 97.50 100 ASP A CA 1
ATOM 817 C C . ASP A 1 100 ? -1.366 -13.506 6.148 1.00 97.50 100 ASP A C 1
ATOM 819 O O . ASP A 1 100 ? -2.417 -13.985 6.590 1.00 97.50 100 ASP A O 1
ATOM 823 N N . TRP A 1 101 ? -0.960 -13.732 4.896 1.00 96.94 101 TRP A N 1
ATOM 824 C CA . TRP A 1 101 ? -1.699 -14.543 3.927 1.00 96.94 101 TRP A CA 1
ATOM 825 C C . TRP A 1 101 ? -1.906 -15.999 4.366 1.00 96.94 101 TRP A C 1
ATOM 827 O O . TRP A 1 101 ? -3.046 -16.465 4.289 1.00 96.94 101 TRP A O 1
ATOM 837 N N . PRO A 1 102 ? -0.892 -16.728 4.885 1.00 96.88 102 PRO A N 1
ATOM 838 C CA . PRO A 1 102 ? -1.085 -18.103 5.346 1.00 96.88 102 PRO A CA 1
ATOM 839 C C . PRO A 1 102 ? -2.141 -18.234 6.448 1.00 96.88 102 PRO A C 1
ATOM 841 O O . PRO A 1 102 ? -2.825 -19.255 6.525 1.00 96.88 102 PRO A O 1
ATOM 844 N N . LYS A 1 103 ? -2.294 -17.205 7.295 1.00 96.94 103 LYS A N 1
ATOM 845 C CA . LYS A 1 103 ? -3.355 -17.153 8.314 1.00 96.94 103 LYS A CA 1
ATOM 846 C C . LYS A 1 103 ? -4.642 -16.477 7.840 1.00 96.94 103 LYS A C 1
ATOM 848 O O . LYS A 1 103 ? -5.616 -16.462 8.588 1.00 96.94 103 LYS A O 1
ATOM 853 N N . GLY A 1 104 ? -4.666 -15.953 6.617 1.00 96.62 104 GLY A N 1
ATOM 854 C CA . GLY A 1 104 ? -5.828 -15.299 6.031 1.00 96.62 104 GLY A CA 1
ATOM 855 C C . GLY A 1 104 ? -6.226 -14.014 6.748 1.00 96.62 104 GLY A C 1
ATOM 856 O O . GLY A 1 104 ? -7.422 -13.761 6.875 1.00 96.62 104 GLY A O 1
ATOM 857 N N . LEU A 1 105 ? -5.248 -13.246 7.235 1.00 96.44 105 LEU A N 1
ATOM 858 C CA . LEU A 1 105 ? -5.457 -12.092 8.105 1.00 96.44 105 LEU A CA 1
ATOM 859 C C . LEU A 1 105 ? -4.760 -10.842 7.559 1.00 96.44 105 LEU A C 1
ATOM 861 O O . LEU A 1 105 ? -3.596 -10.893 7.164 1.00 96.44 105 LEU A O 1
ATOM 865 N N . ASN A 1 106 ? -5.453 -9.710 7.619 1.00 97.56 106 ASN A N 1
ATOM 866 C CA . ASN A 1 106 ? -4.892 -8.393 7.355 1.00 97.56 106 ASN A CA 1
ATOM 867 C C . ASN A 1 106 ? -5.337 -7.424 8.458 1.00 97.56 106 ASN A C 1
ATOM 869 O O . ASN A 1 106 ? -6.532 -7.238 8.678 1.00 97.56 106 ASN A O 1
ATOM 873 N N . VAL A 1 107 ? -4.392 -6.848 9.201 1.00 97.94 107 VAL A N 1
ATOM 874 C CA . VAL A 1 107 ? -4.679 -5.927 10.312 1.00 97.94 107 VAL A CA 1
ATOM 875 C C . VAL A 1 107 ? -4.175 -4.539 9.961 1.00 97.94 107 VAL A C 1
ATOM 877 O O . VAL A 1 107 ? -2.974 -4.326 9.811 1.00 97.94 107 VAL A O 1
ATOM 880 N N . ASN A 1 108 ? -5.098 -3.589 9.902 1.00 98.00 108 ASN A N 1
ATOM 881 C CA . ASN A 1 108 ? -4.840 -2.180 9.680 1.00 98.00 108 ASN A CA 1
ATOM 882 C C . ASN A 1 108 ? -5.097 -1.411 10.984 1.00 98.00 108 ASN A C 1
ATOM 884 O O . ASN A 1 108 ? -6.178 -1.494 11.569 1.00 98.00 108 ASN A O 1
ATOM 888 N N . ILE A 1 109 ? -4.122 -0.621 11.429 1.00 97.94 109 ILE A N 1
ATOM 889 C CA . ILE A 1 109 ? -4.312 0.395 12.472 1.00 97.94 109 ILE A CA 1
ATOM 890 C C . ILE A 1 109 ? -4.216 1.756 11.797 1.00 97.94 109 ILE A C 1
ATOM 892 O O . ILE A 1 109 ? -3.138 2.159 11.357 1.00 97.94 109 ILE A O 1
ATOM 896 N N . ILE A 1 110 ? -5.355 2.433 11.698 1.00 97.44 110 ILE A N 1
ATOM 897 C CA . ILE A 1 110 ? -5.573 3.599 10.849 1.00 97.44 110 ILE A CA 1
ATOM 898 C C . ILE A 1 110 ? -5.679 4.851 11.719 1.00 97.44 110 ILE A C 1
ATOM 900 O O . ILE A 1 110 ? -6.533 4.949 12.604 1.00 97.44 110 ILE A O 1
ATOM 904 N N . GLN A 1 111 ? -4.841 5.837 11.419 1.00 96.56 111 GLN A N 1
ATOM 905 C CA . GLN A 1 111 ? -4.859 7.161 12.024 1.00 96.56 111 GLN A CA 1
ATOM 906 C C . GLN A 1 111 ? -5.249 8.205 10.975 1.00 96.56 111 GLN A C 1
ATOM 908 O O . GLN A 1 111 ? -4.451 8.559 10.109 1.00 96.56 111 GLN A O 1
ATOM 913 N N . GLU A 1 112 ? -6.459 8.750 11.093 1.00 93.44 112 GLU A N 1
ATOM 914 C CA . GLU A 1 112 ? -6.863 9.977 10.396 1.00 93.44 112 GLU A CA 1
ATOM 915 C C . GLU A 1 112 ? -6.512 11.201 11.254 1.00 93.44 112 GLU A C 1
ATOM 917 O O . GLU A 1 112 ? -6.550 11.142 12.486 1.00 93.44 112 GLU A O 1
ATOM 922 N N . GLN A 1 113 ? -6.160 12.322 10.624 1.00 87.62 113 GLN A N 1
ATOM 923 C CA . GLN A 1 113 ? -5.828 13.554 11.339 1.00 87.62 113 GLN A CA 1
ATOM 924 C C . GLN A 1 113 ? -6.957 13.973 12.305 1.00 87.62 113 GLN A C 1
ATOM 926 O O . GLN A 1 113 ? -8.097 14.160 11.893 1.00 87.62 113 GLN A O 1
ATOM 931 N N . LEU A 1 114 ? -6.612 14.164 13.588 1.00 87.69 114 LEU A N 1
ATOM 932 C CA . LEU A 1 114 ? -7.523 14.578 14.673 1.00 87.69 114 LEU A CA 1
ATOM 933 C C . LEU A 1 114 ? -8.659 13.584 15.003 1.00 87.69 114 LEU A C 1
ATOM 935 O O . LEU A 1 114 ? -9.603 13.959 15.696 1.00 87.69 114 LEU A O 1
ATOM 939 N N . SER A 1 115 ? -8.568 12.335 14.541 1.00 91.56 115 SER A N 1
ATOM 940 C CA . SER A 1 115 ? -9.511 11.264 14.886 1.00 91.56 115 SER A CA 1
ATOM 941 C C . SER A 1 115 ? -8.912 10.278 15.897 1.00 91.56 115 SER A C 1
ATOM 943 O O . SER A 1 115 ? -7.698 10.253 16.115 1.00 91.56 115 SER A O 1
ATOM 945 N N . VAL A 1 116 ? -9.762 9.439 16.490 1.00 94.62 116 VAL A N 1
ATOM 946 C CA . VAL A 1 116 ? -9.331 8.261 17.259 1.00 94.62 116 VAL A CA 1
ATOM 947 C C . VAL A 1 116 ? -8.787 7.177 16.328 1.00 94.62 116 VAL A C 1
ATOM 949 O O . VAL A 1 116 ? -9.165 7.112 15.154 1.00 94.62 116 VAL A O 1
ATOM 952 N N . LEU A 1 117 ? -7.921 6.309 16.857 1.00 97.00 117 LEU A N 1
ATOM 953 C CA . LEU A 1 117 ? -7.404 5.163 16.113 1.00 97.00 117 LEU A CA 1
ATOM 954 C C . LEU A 1 117 ? -8.529 4.197 15.742 1.00 97.00 117 LEU A C 1
ATOM 956 O O . LEU A 1 117 ? -9.252 3.695 16.608 1.00 97.00 117 LEU A O 1
ATOM 960 N N . LEU A 1 118 ? -8.624 3.906 14.449 1.00 97.62 118 LEU A N 1
ATOM 961 C CA . LEU A 1 118 ? -9.524 2.905 13.904 1.00 97.62 118 LEU A CA 1
ATOM 962 C C . LEU A 1 118 ? -8.739 1.622 13.639 1.00 97.62 118 LEU A C 1
ATOM 964 O O . LEU A 1 118 ? -7.753 1.625 12.906 1.00 97.62 118 LEU A O 1
ATOM 968 N N . TYR A 1 119 ? -9.195 0.523 14.219 1.0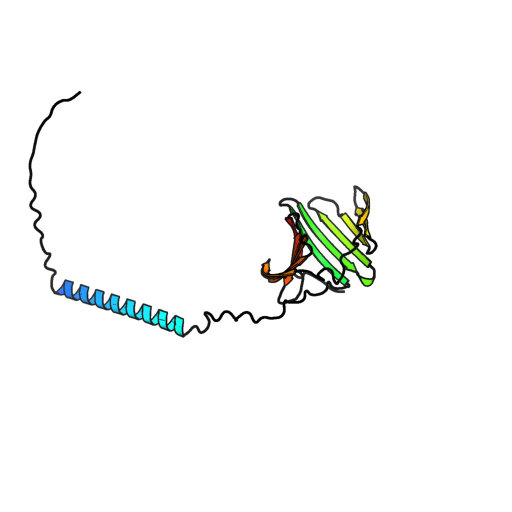0 98.38 119 TYR A N 1
ATOM 969 C CA . TYR A 1 119 ? -8.689 -0.811 13.937 1.00 98.38 119 TYR A CA 1
ATOM 970 C C . TYR A 1 119 ? -9.578 -1.435 12.875 1.00 98.38 119 TYR A C 1
ATOM 972 O O . TYR A 1 119 ? -10.799 -1.376 13.008 1.00 98.38 119 TYR A O 1
ATOM 980 N N . ASP A 1 120 ? -8.973 -2.022 11.852 1.00 97.81 120 ASP A N 1
ATOM 981 C CA . ASP A 1 120 ? -9.651 -2.782 10.809 1.00 97.81 120 ASP A CA 1
ATOM 982 C C . ASP A 1 120 ? -8.962 -4.139 10.644 1.00 97.81 120 ASP A C 1
ATOM 984 O O . ASP A 1 120 ? -7.798 -4.225 10.253 1.00 97.81 120 ASP A O 1
ATOM 988 N N . VAL A 1 121 ? -9.674 -5.195 11.032 1.00 98.00 121 VAL A N 1
ATOM 989 C CA . VAL A 1 121 ? -9.212 -6.582 10.976 1.00 98.00 121 VAL A CA 1
ATOM 990 C C . VAL A 1 121 ? -9.993 -7.305 9.894 1.00 98.00 121 VAL A C 1
ATOM 992 O O . VAL A 1 121 ? -11.164 -7.637 10.089 1.00 98.00 121 VAL A O 1
ATOM 995 N N . GLU A 1 122 ? -9.333 -7.577 8.778 1.00 98.00 122 GLU A N 1
ATOM 996 C CA . GLU A 1 122 ? -9.910 -8.191 7.590 1.00 98.00 122 GLU A CA 1
ATOM 997 C C . GLU A 1 122 ? -9.493 -9.662 7.486 1.00 98.00 122 GLU A C 1
ATOM 999 O O . GLU A 1 122 ? -8.337 -10.029 7.726 1.00 98.00 122 GLU A O 1
ATOM 1004 N N . TRP A 1 123 ? -10.438 -10.509 7.087 1.00 97.06 123 TRP A N 1
ATOM 1005 C CA . TRP A 1 123 ? -10.235 -11.939 6.895 1.00 97.06 123 TRP A CA 1
ATOM 1006 C C . TRP A 1 123 ? -10.368 -12.33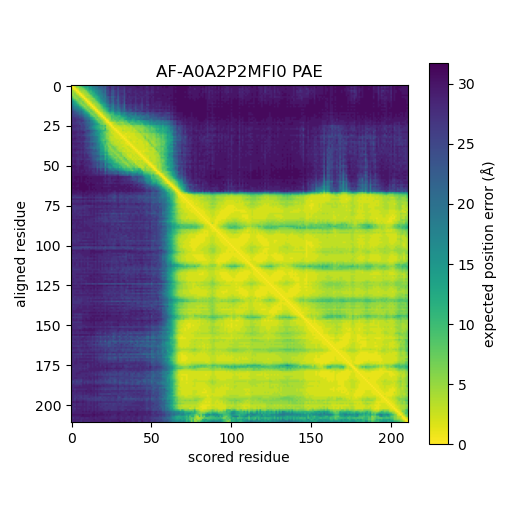1 5.427 1.00 97.06 123 TRP A C 1
ATOM 1008 O O . TRP A 1 123 ? -11.154 -11.768 4.664 1.00 97.06 123 TRP A O 1
ATOM 1018 N N . ASN A 1 124 ? -9.652 -13.382 5.034 1.00 95.38 124 ASN A N 1
ATOM 1019 C CA . ASN A 1 124 ? -9.719 -13.945 3.683 1.00 95.38 124 ASN A CA 1
ATOM 1020 C C . ASN A 1 124 ? -11.111 -14.472 3.282 1.00 95.38 124 ASN A C 1
ATOM 1022 O O . ASN A 1 124 ? -11.378 -14.638 2.098 1.00 95.38 124 ASN A O 1
ATOM 1026 N N . ASN A 1 125 ? -12.006 -14.711 4.243 1.00 94.31 125 ASN A N 1
ATOM 1027 C CA . ASN A 1 125 ? -13.395 -15.097 3.989 1.00 94.31 125 ASN A CA 1
ATOM 1028 C C . ASN A 1 125 ? -14.320 -13.903 3.685 1.00 94.31 125 ASN A C 1
ATOM 1030 O O . ASN A 1 125 ? -15.537 -14.077 3.616 1.00 94.31 125 ASN A O 1
ATOM 1034 N N . GLY A 1 126 ? -13.761 -12.696 3.578 1.00 95.69 126 GLY A N 1
ATOM 1035 C CA . GLY A 1 126 ? -14.497 -11.473 3.295 1.00 95.69 126 GLY A CA 1
ATOM 1036 C C . GLY A 1 126 ? -15.002 -10.720 4.518 1.00 95.69 126 GLY A C 1
ATOM 1037 O O . GLY A 1 126 ? -15.538 -9.630 4.374 1.00 95.69 126 GLY A O 1
ATOM 1038 N N . THR A 1 127 ? -14.870 -11.255 5.729 1.00 97.38 127 THR A N 1
ATOM 1039 C CA . THR A 1 127 ? -15.340 -10.563 6.939 1.00 97.38 127 THR A CA 1
ATOM 1040 C C . THR A 1 127 ? -14.312 -9.542 7.412 1.00 97.38 127 THR A C 1
ATOM 1042 O O . THR A 1 127 ? -13.152 -9.898 7.602 1.00 97.38 127 THR A O 1
ATOM 1045 N N . SER A 1 128 ? -14.752 -8.318 7.701 1.00 97.88 128 SER A N 1
ATOM 1046 C CA . SER A 1 128 ? -13.919 -7.280 8.319 1.00 97.88 128 SER A CA 1
ATOM 1047 C C . SER A 1 128 ? -14.550 -6.742 9.597 1.00 97.88 128 SER A C 1
ATOM 1049 O O . SER A 1 128 ? -15.763 -6.525 9.670 1.00 97.88 128 SER A O 1
ATOM 1051 N N . PHE A 1 129 ? -13.724 -6.498 10.610 1.00 98.06 129 PHE A N 1
ATOM 1052 C CA . PHE A 1 129 ? -14.124 -5.917 11.887 1.00 98.06 129 PHE A CA 1
ATOM 1053 C C . PHE A 1 129 ? -13.480 -4.551 12.041 1.00 98.06 129 PHE A C 1
ATOM 1055 O O . PHE A 1 129 ? -12.262 -4.458 12.154 1.00 98.06 129 PHE A O 1
ATOM 1062 N N . TYR A 1 130 ? -14.304 -3.513 12.130 1.00 98.19 130 TYR A N 1
ATOM 1063 C CA . TYR A 1 130 ? -13.834 -2.166 12.418 1.00 98.19 130 TYR A CA 1
ATOM 1064 C C . TYR A 1 130 ? -14.220 -1.769 13.832 1.00 98.19 130 TYR A C 1
ATOM 1066 O O . TYR A 1 130 ? -15.399 -1.844 14.190 1.00 98.19 130 TYR A O 1
ATOM 1074 N N . TYR A 1 131 ? -13.264 -1.299 14.619 1.00 98.31 131 TYR A N 1
ATOM 1075 C CA . TYR A 1 131 ? -13.524 -0.899 15.996 1.00 98.31 131 TYR A CA 1
ATOM 1076 C C . TYR A 1 131 ? -12.548 0.166 16.493 1.00 98.31 131 TYR A C 1
ATOM 1078 O O . TYR A 1 131 ? -11.473 0.369 15.933 1.00 98.31 131 TYR A O 1
ATOM 1086 N N . THR A 1 132 ? -12.931 0.844 17.570 1.00 98.38 132 THR A N 1
ATOM 1087 C CA . THR A 1 132 ? -12.090 1.807 18.291 1.00 98.38 132 THR A CA 1
ATOM 1088 C C . THR A 1 132 ? -11.828 1.285 19.702 1.00 98.38 132 THR A C 1
ATOM 1090 O O . THR A 1 132 ? -12.714 0.717 20.341 1.00 98.38 132 THR A O 1
ATOM 1093 N N . LEU A 1 133 ? -10.597 1.455 20.190 1.00 96.81 133 LEU A N 1
ATOM 1094 C CA . LEU A 1 133 ? -10.204 1.094 21.563 1.00 96.81 133 LEU A CA 1
ATOM 1095 C C . LEU A 1 133 ? -10.231 2.290 22.526 1.00 96.81 133 LEU A C 1
ATOM 1097 O O . LEU A 1 133 ? -9.894 2.140 23.696 1.00 96.81 133 LEU A O 1
ATOM 1101 N N . GLU A 1 134 ? -10.633 3.460 22.038 1.00 94.56 134 GLU A N 1
ATOM 1102 C CA . GLU A 1 134 ? -10.741 4.713 22.786 1.00 94.56 134 GLU A CA 1
ATOM 1103 C C . GLU A 1 134 ? -12.128 5.328 22.574 1.00 94.56 134 GLU A C 1
ATOM 1105 O O . GLU A 1 134 ? -12.830 4.977 21.621 1.00 94.56 134 GLU A O 1
ATOM 1110 N N . GLU A 1 135 ? -12.536 6.244 23.460 1.00 94.00 135 GLU A N 1
ATOM 1111 C CA . GLU A 1 135 ? -13.831 6.911 23.338 1.00 94.00 135 GLU A CA 1
ATOM 1112 C C . GLU A 1 135 ? -13.902 7.815 22.093 1.00 94.00 135 GLU A C 1
ATOM 1114 O O . GLU A 1 135 ? -13.010 8.638 21.887 1.00 94.00 135 GLU A O 1
ATOM 1119 N N . PRO A 1 136 ? -14.985 7.738 21.298 1.00 92.94 136 PRO A N 1
ATOM 1120 C CA . PRO A 1 136 ? -16.142 6.859 21.477 1.00 92.94 136 PRO A CA 1
ATOM 1121 C C . PRO A 1 136 ? -15.835 5.409 21.066 1.00 92.94 136 PRO A C 1
ATOM 1123 O O . PRO A 1 136 ? -15.371 5.162 19.954 1.00 92.94 136 PRO A O 1
ATOM 1126 N N . TYR A 1 137 ? -16.155 4.443 21.936 1.00 96.88 137 TYR A N 1
ATOM 1127 C CA . TYR A 1 137 ? -16.008 3.019 21.625 1.00 96.88 137 TYR A CA 1
ATOM 1128 C C . TYR A 1 137 ? -17.026 2.596 20.566 1.00 96.88 137 TYR A C 1
ATOM 1130 O O . TYR A 1 137 ? -18.234 2.782 20.729 1.00 96.88 137 TYR A O 1
ATOM 1138 N N . THR A 1 138 ? -16.540 1.994 19.487 1.00 97.44 138 THR A N 1
ATOM 1139 C CA . THR A 1 138 ? -17.354 1.546 18.358 1.00 97.44 138 THR A CA 1
ATOM 1140 C C . THR A 1 138 ? -16.935 0.150 17.925 1.00 97.44 138 THR A C 1
ATOM 1142 O O . THR A 1 138 ? -15.787 -0.249 18.099 1.00 97.44 138 THR A O 1
ATOM 1145 N N . CYS A 1 139 ? -17.878 -0.599 17.361 1.00 97.81 139 CYS A N 1
ATOM 1146 C CA . CYS A 1 139 ? -17.624 -1.881 16.719 1.00 97.81 139 CYS A CA 1
ATOM 1147 C C . CYS A 1 139 ? -18.643 -2.071 15.594 1.00 97.81 139 CYS A C 1
ATOM 1149 O O . CYS A 1 139 ? -19.849 -1.939 15.817 1.00 97.81 139 CYS A O 1
ATOM 1151 N N . ARG A 1 140 ? -18.164 -2.363 14.386 1.00 97.94 140 ARG A N 1
ATOM 1152 C CA . ARG A 1 140 ? -18.985 -2.708 13.222 1.00 97.94 140 ARG A CA 1
ATOM 1153 C C . ARG A 1 140 ? -18.359 -3.885 12.483 1.00 97.94 140 ARG A C 1
ATOM 1155 O O . ARG A 1 140 ? -17.138 -3.993 12.389 1.00 97.94 140 ARG A O 1
ATOM 1162 N N . VAL A 1 141 ? -19.212 -4.733 11.925 1.00 98.06 141 VAL A N 1
ATOM 1163 C CA . VAL A 1 141 ? -18.809 -5.850 11.066 1.00 98.06 141 VAL A CA 1
ATOM 1164 C C . VAL A 1 141 ? -19.214 -5.518 9.639 1.00 98.06 141 VAL A C 1
ATOM 1166 O O . VAL A 1 141 ? -20.339 -5.078 9.404 1.00 98.06 141 VAL A O 1
ATOM 1169 N N . MET A 1 142 ? -18.296 -5.724 8.704 1.00 97.00 142 MET A N 1
ATOM 1170 C CA . MET A 1 142 ? -18.496 -5.538 7.271 1.00 97.00 142 MET A CA 1
ATOM 1171 C C . MET A 1 142 ? -18.198 -6.848 6.539 1.00 97.00 142 MET A C 1
ATOM 1173 O O . MET A 1 142 ? -17.481 -7.705 7.056 1.00 97.00 142 MET A O 1
ATOM 1177 N N . HIS A 1 143 ? -18.748 -6.999 5.335 1.00 96.75 143 HIS A N 1
ATOM 1178 C CA . HIS A 1 143 ? -18.451 -8.129 4.462 1.00 96.75 143 HIS A CA 1
ATOM 1179 C C . HIS A 1 143 ? -18.087 -7.629 3.061 1.00 96.75 143 HIS A C 1
ATOM 1181 O O . HIS A 1 143 ? -18.863 -6.897 2.447 1.00 96.75 143 HIS A O 1
ATOM 1187 N N . PHE A 1 144 ? -16.919 -8.037 2.573 1.00 90.94 144 PHE A N 1
ATOM 1188 C CA . PHE A 1 144 ? -16.383 -7.762 1.247 1.00 90.94 144 PHE A CA 1
ATOM 1189 C C . PHE A 1 144 ? -16.111 -9.091 0.543 1.00 90.94 144 PHE A C 1
ATOM 1191 O O . PHE A 1 144 ? -15.263 -9.855 0.989 1.00 90.94 144 PHE A O 1
ATOM 1198 N N . GLU A 1 145 ? -16.789 -9.371 -0.570 1.00 87.25 145 GLU A N 1
ATOM 1199 C CA . GLU A 1 145 ? -16.749 -10.695 -1.223 1.00 87.25 145 GLU A CA 1
ATOM 1200 C C . GLU A 1 145 ? -15.336 -11.178 -1.602 1.00 87.25 145 GLU A C 1
ATOM 1202 O O . GLU A 1 145 ? -15.092 -12.379 -1.683 1.00 87.25 145 GLU A O 1
ATOM 1207 N N . VAL A 1 146 ? -14.399 -10.253 -1.830 1.00 84.38 146 VAL A N 1
ATOM 1208 C CA . VAL A 1 146 ? -13.031 -10.555 -2.282 1.00 84.38 146 VAL A CA 1
ATOM 1209 C C . VAL A 1 146 ? -12.110 -10.997 -1.135 1.00 84.38 146 VAL A C 1
ATOM 1211 O O . VAL A 1 146 ? -11.163 -11.746 -1.377 1.00 84.38 146 VAL A O 1
ATOM 1214 N N . GLY A 1 147 ? -12.387 -10.569 0.103 1.00 91.12 147 GLY A N 1
ATOM 1215 C CA . GLY A 1 147 ? -11.475 -10.746 1.237 1.00 91.12 147 GLY A CA 1
ATOM 1216 C C . GLY A 1 147 ? -10.194 -9.919 1.118 1.00 91.12 147 GLY A C 1
ATOM 1217 O O . GLY A 1 147 ? -10.169 -8.875 0.467 1.00 91.12 147 GLY A O 1
ATOM 1218 N N . ILE A 1 148 ? -9.133 -10.389 1.776 1.00 94.81 148 ILE A N 1
ATOM 1219 C CA . ILE A 1 148 ? -7.823 -9.729 1.759 1.00 94.81 148 ILE A CA 1
ATOM 1220 C C . ILE A 1 148 ? -7.139 -9.892 0.397 1.00 94.81 148 ILE A C 1
ATOM 1222 O O . ILE A 1 148 ? -7.349 -10.881 -0.313 1.00 94.81 148 ILE A O 1
ATOM 1226 N N . LEU A 1 149 ? -6.290 -8.924 0.051 1.00 92.94 149 LEU A N 1
ATOM 1227 C CA . LEU A 1 149 ? -5.498 -8.945 -1.175 1.00 92.94 149 LEU A CA 1
ATOM 1228 C C . LEU A 1 149 ? -4.697 -10.249 -1.274 1.00 92.94 149 LEU A C 1
ATOM 1230 O O . LEU A 1 149 ? -4.114 -10.678 -0.288 1.00 92.94 149 LEU A O 1
ATOM 1234 N N . ARG A 1 150 ? -4.659 -10.881 -2.447 1.00 94.12 150 ARG A N 1
ATOM 1235 C CA . ARG A 1 150 ? -3.909 -12.127 -2.651 1.00 94.12 150 ARG A CA 1
ATOM 1236 C C . ARG A 1 150 ? -2.470 -11.859 -3.104 1.00 94.12 150 ARG A C 1
ATOM 1238 O O . ARG A 1 150 ? -2.239 -10.855 -3.779 1.00 94.12 150 ARG A O 1
ATOM 1245 N N . PRO A 1 151 ? -1.523 -12.788 -2.865 1.00 95.12 151 PRO A N 1
ATOM 1246 C CA . PRO A 1 151 ? -0.170 -12.723 -3.420 1.00 95.12 151 PRO A CA 1
ATOM 1247 C C . PRO A 1 151 ? -0.113 -12.497 -4.933 1.00 95.12 151 PRO A C 1
ATOM 1249 O O . PRO A 1 151 ? 0.780 -11.819 -5.435 1.00 95.12 151 PRO A O 1
ATOM 1252 N N . ASP A 1 152 ? -1.099 -13.021 -5.654 1.00 94.31 152 ASP A N 1
ATOM 1253 C CA . ASP A 1 152 ? -1.219 -12.959 -7.106 1.00 94.31 152 ASP A CA 1
ATOM 1254 C C . ASP A 1 152 ? -2.151 -11.840 -7.603 1.00 94.31 152 ASP A C 1
ATOM 1256 O O . ASP A 1 152 ? -2.652 -11.911 -8.722 1.00 94.31 152 ASP A O 1
ATOM 1260 N N . PHE A 1 153 ? -2.420 -10.794 -6.811 1.00 92.81 153 PHE A N 1
ATOM 1261 C CA . PHE A 1 153 ? -3.433 -9.788 -7.173 1.00 92.81 153 PHE A CA 1
ATOM 1262 C C . PHE A 1 153 ? -3.183 -9.076 -8.516 1.00 92.81 153 PHE A C 1
ATOM 1264 O O . PHE A 1 153 ? -4.134 -8.583 -9.129 1.00 92.81 153 PHE A O 1
ATOM 1271 N N . LEU A 1 154 ? -1.940 -9.058 -9.007 1.00 94.88 154 LEU A N 1
ATOM 1272 C CA . LEU A 1 154 ? -1.556 -8.512 -10.314 1.00 94.88 154 LEU A CA 1
ATOM 1273 C C . LEU A 1 154 ? -1.618 -9.529 -11.464 1.00 94.88 154 LEU A C 1
ATOM 1275 O O . LEU A 1 154 ? -1.275 -9.179 -12.589 1.00 94.88 154 LEU A O 1
ATOM 1279 N N . ASP A 1 155 ? -2.087 -10.759 -11.242 1.00 93.44 155 ASP A N 1
ATOM 1280 C CA . ASP A 1 155 ? -2.252 -11.741 -12.320 1.00 93.44 155 ASP A CA 1
ATOM 1281 C C . ASP A 1 155 ? -3.225 -11.221 -13.390 1.00 93.44 155 ASP A C 1
ATOM 1283 O O . ASP A 1 155 ? -4.325 -10.763 -13.079 1.00 93.44 155 ASP A O 1
ATOM 1287 N N . GLY A 1 156 ? -2.812 -11.214 -14.655 1.00 93.12 156 GLY A N 1
ATOM 1288 C CA . GLY A 1 156 ? -3.571 -10.592 -15.745 1.00 93.12 156 GLY A CA 1
ATOM 1289 C C . GLY A 1 156 ? -3.633 -9.056 -15.717 1.00 93.12 156 GLY A C 1
ATOM 1290 O O . GLY A 1 156 ? -4.477 -8.485 -16.406 1.00 93.12 156 GLY A O 1
ATOM 1291 N N . ALA A 1 157 ? -2.791 -8.372 -14.933 1.00 95.88 157 ALA A N 1
ATOM 1292 C CA . ALA A 1 157 ? -2.637 -6.919 -15.021 1.00 95.88 157 ALA A CA 1
ATOM 1293 C C . ALA A 1 157 ? -1.963 -6.505 -16.341 1.00 95.88 157 ALA A C 1
ATOM 1295 O O . ALA A 1 157 ? -1.112 -7.217 -16.881 1.00 95.88 157 ALA A O 1
ATOM 1296 N N . HIS A 1 158 ? -2.330 -5.332 -16.851 1.00 96.12 158 HIS A N 1
ATOM 1297 C CA . HIS A 1 158 ? -1.787 -4.775 -18.081 1.00 96.12 158 HIS A CA 1
ATOM 1298 C C . HIS A 1 158 ? -0.592 -3.872 -17.768 1.00 96.12 158 HIS A C 1
ATOM 1300 O O . HIS A 1 158 ? -0.703 -2.922 -16.997 1.00 96.12 158 HIS A O 1
ATOM 1306 N N . TYR A 1 159 ? 0.567 -4.164 -18.355 1.00 97.00 159 TYR A N 1
ATOM 1307 C CA . TYR A 1 159 ? 1.753 -3.334 -18.174 1.00 97.00 159 TYR A CA 1
ATOM 1308 C C . TYR A 1 159 ? 1.654 -2.052 -19.007 1.00 97.00 159 TYR A C 1
ATOM 1310 O O . TYR A 1 159 ? 1.435 -2.104 -20.216 1.00 97.00 159 TYR A O 1
ATOM 1318 N N . ILE A 1 160 ? 1.845 -0.905 -18.359 1.00 96.69 160 ILE A N 1
ATOM 1319 C CA . ILE A 1 160 ? 1.692 0.423 -18.966 1.00 96.69 160 ILE A CA 1
ATOM 1320 C C . ILE A 1 160 ? 3.039 0.995 -19.420 1.00 96.69 160 ILE A C 1
ATOM 1322 O O . ILE A 1 160 ? 3.103 1.736 -20.400 1.00 96.69 160 ILE A O 1
ATOM 1326 N N . GLY A 1 161 ? 4.124 0.642 -18.731 1.00 97.06 161 GLY A N 1
ATOM 1327 C CA . GLY A 1 161 ? 5.460 1.170 -18.989 1.00 97.06 161 GLY A CA 1
ATOM 1328 C C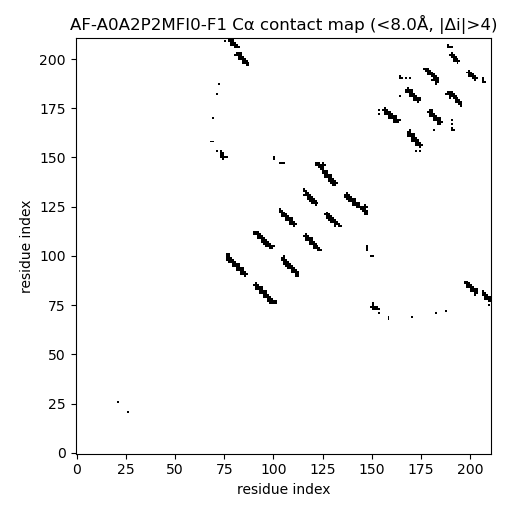 . GLY A 1 161 ? 6.156 1.601 -17.705 1.00 97.06 161 GLY A C 1
ATOM 1329 O O . GLY A 1 161 ? 5.803 1.160 -16.612 1.00 97.06 161 GLY A O 1
ATOM 1330 N N . THR A 1 162 ? 7.145 2.482 -17.846 1.00 97.69 162 THR A N 1
ATOM 1331 C CA . THR A 1 162 ? 7.912 3.014 -16.716 1.00 97.69 162 THR A CA 1
ATOM 1332 C C . THR A 1 162 ? 7.683 4.505 -16.508 1.00 97.69 162 THR A C 1
ATOM 1334 O O . THR A 1 162 ? 7.626 5.256 -17.481 1.00 97.69 162 THR A O 1
ATOM 1337 N N . THR A 1 163 ? 7.661 4.955 -15.255 1.00 97.38 163 THR A N 1
ATOM 1338 C CA . THR A 1 163 ? 7.609 6.380 -14.890 1.00 97.38 163 THR A CA 1
ATOM 1339 C C . THR A 1 163 ? 8.403 6.658 -13.615 1.00 97.38 163 THR A C 1
ATOM 1341 O O . THR A 1 163 ? 8.711 5.733 -12.871 1.00 97.38 163 THR A O 1
ATOM 1344 N N . VAL A 1 164 ? 8.761 7.917 -13.356 1.00 97.00 164 VAL A N 1
ATOM 1345 C CA . VAL A 1 164 ? 9.411 8.309 -12.097 1.00 97.00 164 VAL A CA 1
ATOM 1346 C C . VAL A 1 164 ? 8.350 8.778 -11.103 1.00 97.00 164 VAL A C 1
ATOM 1348 O O . VAL A 1 164 ? 7.682 9.780 -11.353 1.00 97.00 164 VAL A O 1
ATOM 1351 N N . THR A 1 165 ? 8.249 8.091 -9.965 1.00 94.50 165 THR A N 1
ATOM 1352 C CA . THR A 1 165 ? 7.313 8.385 -8.869 1.00 94.50 165 THR A CA 1
ATOM 1353 C C . THR A 1 165 ? 8.096 8.486 -7.565 1.00 94.50 165 THR A C 1
ATOM 1355 O O . THR A 1 165 ? 8.860 7.585 -7.236 1.00 94.50 165 THR A O 1
ATOM 1358 N N . ASP A 1 166 ? 7.953 9.606 -6.851 1.00 89.06 166 ASP A N 1
ATOM 1359 C CA . ASP A 1 166 ? 8.671 9.900 -5.595 1.00 89.06 166 ASP A CA 1
ATOM 1360 C C . ASP A 1 166 ? 10.199 9.662 -5.657 1.00 89.06 166 ASP A C 1
ATOM 1362 O O . ASP A 1 166 ? 10.841 9.200 -4.721 1.00 89.06 166 ASP A O 1
ATOM 1366 N N . GLY A 1 167 ? 10.804 9.944 -6.816 1.00 93.19 167 GLY A N 1
ATOM 1367 C CA . GLY A 1 167 ? 12.239 9.743 -7.044 1.00 93.19 167 GLY A CA 1
ATOM 1368 C C . GLY A 1 167 ? 12.657 8.313 -7.415 1.00 93.19 167 GLY A C 1
ATOM 1369 O O . GLY A 1 167 ? 13.837 8.098 -7.689 1.00 93.19 167 GLY A O 1
ATOM 1370 N N . PHE A 1 168 ? 11.723 7.363 -7.505 1.00 95.56 168 PHE A N 1
ATOM 1371 C CA . PHE A 1 168 ? 11.966 5.986 -7.946 1.00 95.56 168 PHE A CA 1
ATOM 1372 C C . PHE A 1 168 ? 11.522 5.787 -9.396 1.00 95.56 168 PHE A C 1
ATOM 1374 O O . PHE A 1 168 ? 10.423 6.193 -9.776 1.00 95.56 168 PHE A O 1
ATOM 1381 N N . LEU A 1 169 ? 12.346 5.126 -10.213 1.00 97.62 169 LEU A N 1
ATOM 1382 C CA . LEU A 1 169 ? 11.909 4.643 -11.524 1.00 97.62 169 LEU A CA 1
ATOM 1383 C C . LEU A 1 169 ? 11.033 3.407 -11.305 1.00 97.62 169 LEU A C 1
ATOM 1385 O O . LEU A 1 169 ? 11.530 2.379 -10.860 1.00 97.62 169 LEU A O 1
ATOM 1389 N N . CYS A 1 170 ? 9.750 3.503 -11.627 1.00 97.81 170 CYS A N 1
ATOM 1390 C CA . CYS A 1 170 ? 8.762 2.468 -11.366 1.00 97.81 170 CYS A CA 1
ATOM 1391 C C . CYS A 1 170 ? 8.263 1.823 -12.657 1.00 97.81 170 CYS A C 1
ATOM 1393 O O . CYS A 1 170 ? 7.971 2.526 -13.622 1.00 97.81 170 CYS A O 1
ATOM 1395 N N . ASN A 1 171 ? 8.105 0.502 -12.639 1.00 97.75 171 ASN A N 1
ATOM 1396 C CA . ASN A 1 171 ? 7.205 -0.215 -13.537 1.00 97.75 171 ASN A CA 1
ATOM 1397 C C . ASN A 1 171 ? 5.759 0.078 -13.113 1.00 97.75 171 ASN A C 1
ATOM 1399 O O . ASN A 1 171 ? 5.477 0.136 -11.914 1.00 97.75 171 ASN A O 1
ATOM 1403 N N . VAL A 1 172 ? 4.855 0.237 -14.080 1.00 97.62 172 VAL A N 1
ATOM 1404 C CA . VAL A 1 172 ? 3.441 0.542 -13.829 1.00 97.62 172 VAL A CA 1
ATOM 1405 C C . VAL A 1 172 ? 2.552 -0.529 -14.443 1.00 97.62 172 VAL A C 1
ATOM 1407 O O . VAL A 1 172 ? 2.660 -0.817 -15.637 1.00 97.62 172 VAL A O 1
ATOM 1410 N N . TRP A 1 173 ? 1.640 -1.079 -13.643 1.00 97.81 173 TRP A N 1
ATOM 1411 C CA . TRP A 1 173 ? 0.602 -2.000 -14.106 1.00 97.81 173 TRP A CA 1
ATOM 1412 C C . TRP A 1 173 ? -0.777 -1.463 -13.764 1.00 97.81 173 TRP A C 1
ATOM 1414 O O . TRP A 1 173 ? -1.002 -0.971 -12.665 1.00 97.81 173 TRP A O 1
ATOM 1424 N N . GLU A 1 174 ? -1.704 -1.617 -14.694 1.00 96.81 174 GLU A N 1
ATOM 1425 C CA . GLU A 1 174 ? -3.125 -1.362 -14.509 1.00 96.81 174 GLU A CA 1
ATOM 1426 C C . GLU A 1 174 ? -3.850 -2.685 -14.266 1.00 96.81 174 GLU A C 1
ATOM 1428 O O . GLU A 1 174 ? -3.639 -3.671 -14.981 1.00 96.81 174 GLU A O 1
ATOM 1433 N N . LYS A 1 175 ? -4.729 -2.722 -13.264 1.00 94.00 175 LYS A N 1
ATOM 1434 C CA . LYS A 1 175 ? -5.578 -3.880 -12.993 1.00 94.00 175 LYS A CA 1
ATOM 1435 C C . LYS A 1 175 ? -7.044 -3.466 -12.978 1.00 94.00 175 LYS A C 1
ATOM 1437 O O . LYS A 1 175 ? -7.454 -2.654 -12.151 1.00 94.00 175 LYS A O 1
ATOM 1442 N N . VAL A 1 176 ? -7.814 -4.091 -13.878 1.00 89.19 176 VAL A N 1
ATOM 1443 C CA . VAL A 1 176 ? -9.280 -3.975 -14.027 1.00 89.19 176 VAL A CA 1
ATOM 1444 C C . VAL A 1 176 ? -9.803 -2.529 -14.068 1.00 89.19 176 VAL A C 1
ATOM 1446 O O . VAL A 1 176 ? -10.872 -2.256 -13.532 1.00 89.19 176 VAL A O 1
ATOM 1449 N N . ASP A 1 177 ? -9.032 -1.613 -14.666 1.00 85.25 177 ASP A N 1
ATOM 1450 C CA . ASP A 1 177 ? -9.307 -0.165 -14.751 1.00 85.25 177 ASP A CA 1
ATOM 1451 C C . ASP A 1 177 ? -9.612 0.484 -13.382 1.00 85.25 177 ASP A C 1
ATOM 1453 O O . ASP A 1 177 ? -10.321 1.488 -13.279 1.00 85.25 177 ASP A O 1
ATOM 1457 N N . PHE A 1 178 ? -9.112 -0.134 -12.307 1.00 86.94 178 PHE A N 1
ATOM 1458 C CA . PHE A 1 178 ? -9.442 0.207 -10.926 1.00 86.94 178 PHE A CA 1
ATOM 1459 C C . PHE A 1 178 ? -8.216 0.664 -10.134 1.00 86.94 178 PHE A C 1
ATOM 1461 O O . PHE A 1 178 ? -8.313 1.627 -9.375 1.00 86.94 178 PHE A O 1
ATOM 1468 N N . ILE A 1 179 ? -7.079 -0.024 -10.305 1.00 93.44 179 ILE A N 1
ATOM 1469 C CA . ILE A 1 179 ? -5.811 0.275 -9.624 1.00 93.44 179 ILE A CA 1
ATOM 1470 C C . ILE A 1 179 ? -4.679 0.412 -10.641 1.00 93.44 179 ILE A C 1
ATOM 1472 O O . ILE A 1 179 ? -4.526 -0.442 -11.518 1.00 93.44 179 ILE A O 1
ATOM 1476 N N . TRP A 1 180 ? -3.827 1.416 -10.434 1.00 97.19 180 TRP A N 1
ATOM 1477 C CA . TRP A 1 180 ? -2.490 1.509 -11.016 1.00 97.19 180 TRP A CA 1
ATOM 1478 C C . TRP A 1 180 ? -1.451 1.237 -9.935 1.00 97.19 180 TRP A C 1
ATOM 1480 O O . TRP A 1 180 ? -1.379 1.954 -8.941 1.00 97.19 180 TRP A O 1
ATOM 1490 N N . TYR A 1 181 ? -0.654 0.191 -10.125 1.00 96.94 181 TYR A N 1
ATOM 1491 C CA . TYR A 1 181 ? 0.370 -0.264 -9.192 1.00 96.94 181 TYR A CA 1
ATOM 1492 C C . TYR A 1 181 ? 1.759 0.148 -9.674 1.00 96.94 181 TYR A C 1
ATOM 1494 O O . TYR A 1 181 ? 2.129 -0.150 -10.811 1.00 96.94 181 TYR A O 1
ATOM 1502 N N . TYR A 1 182 ? 2.531 0.791 -8.799 1.00 97.12 182 TYR A N 1
ATOM 1503 C CA . TYR A 1 182 ? 3.884 1.265 -9.073 1.00 97.12 182 TYR A CA 1
ATOM 1504 C C . TYR A 1 182 ? 4.889 0.440 -8.264 1.00 97.12 182 TYR A C 1
ATOM 1506 O O . TYR A 1 182 ? 4.887 0.477 -7.030 1.00 97.12 182 TYR A O 1
ATOM 1514 N N . GLU A 1 183 ? 5.769 -0.279 -8.959 1.00 96.12 183 GLU A N 1
ATOM 1515 C CA . GLU A 1 183 ? 6.860 -1.065 -8.368 1.00 96.12 183 GLU A CA 1
ATOM 1516 C C . GLU A 1 183 ? 8.199 -0.478 -8.794 1.00 96.12 183 GLU A C 1
ATOM 1518 O O . GLU A 1 183 ? 8.457 -0.345 -9.991 1.00 96.12 183 GLU A O 1
ATOM 1523 N N . ASP A 1 184 ? 9.078 -0.195 -7.839 1.00 95.88 184 ASP A N 1
ATOM 1524 C CA . ASP A 1 184 ? 10.438 0.237 -8.139 1.00 95.88 184 ASP A CA 1
ATOM 1525 C C . ASP A 1 184 ? 11.159 -0.803 -9.016 1.00 95.88 184 ASP A C 1
ATOM 1527 O O . ASP A 1 184 ? 11.285 -1.976 -8.656 1.00 95.88 184 ASP A O 1
ATOM 1531 N N . VAL A 1 185 ? 11.674 -0.361 -10.166 1.00 96.06 185 VAL A N 1
ATOM 1532 C CA . VAL A 1 185 ? 12.410 -1.194 -11.124 1.00 96.06 185 VAL A CA 1
ATOM 1533 C C . VAL A 1 185 ? 13.626 -1.839 -10.464 1.00 96.06 185 VAL A C 1
ATOM 1535 O O . VAL A 1 185 ? 13.927 -2.998 -10.757 1.00 96.06 185 VAL A O 1
ATOM 1538 N N . ALA A 1 186 ? 14.319 -1.106 -9.587 1.00 94.69 186 ALA A N 1
ATOM 1539 C CA . ALA A 1 186 ? 15.576 -1.552 -9.001 1.00 94.69 186 ALA A CA 1
ATOM 1540 C C . ALA A 1 186 ? 15.367 -2.578 -7.881 1.00 94.69 186 ALA A C 1
ATOM 1542 O O . ALA A 1 186 ? 16.030 -3.615 -7.861 1.00 94.69 186 ALA A O 1
ATOM 1543 N N . THR A 1 187 ? 14.466 -2.288 -6.939 1.00 93.44 187 THR A N 1
ATOM 1544 C CA . THR A 1 187 ? 14.283 -3.114 -5.734 1.00 93.44 187 THR A CA 1
ATOM 1545 C C . THR A 1 187 ? 13.081 -4.037 -5.778 1.00 93.44 187 THR A C 1
ATOM 1547 O O . THR A 1 187 ? 12.959 -4.882 -4.890 1.00 93.44 187 THR A O 1
ATOM 1550 N N . LYS A 1 188 ? 12.205 -3.889 -6.778 1.00 93.19 188 LYS A N 1
ATOM 1551 C CA . LYS A 1 188 ? 10.970 -4.667 -6.908 1.00 93.19 188 LYS A CA 1
ATOM 1552 C C . LYS A 1 188 ? 9.977 -4.463 -5.758 1.00 93.19 188 LYS A C 1
ATOM 1554 O O . LYS A 1 188 ? 9.120 -5.302 -5.502 1.00 93.19 188 LYS A O 1
ATOM 1559 N N . ARG A 1 189 ? 10.097 -3.342 -5.040 1.00 92.69 189 ARG A N 1
ATOM 1560 C CA . ARG A 1 189 ? 9.229 -2.979 -3.912 1.00 92.69 189 ARG A CA 1
ATOM 1561 C C . ARG A 1 189 ? 8.086 -2.070 -4.372 1.00 92.69 189 ARG A C 1
ATOM 1563 O O . ARG A 1 189 ? 8.298 -1.267 -5.282 1.00 92.69 189 ARG A O 1
ATOM 1570 N N . PRO A 1 190 ? 6.904 -2.144 -3.737 1.00 94.69 190 PRO A N 1
ATOM 1571 C CA . PRO A 1 190 ? 5.831 -1.194 -3.999 1.00 94.69 190 PRO A CA 1
ATOM 1572 C C . PRO A 1 190 ? 6.245 0.220 -3.599 1.00 94.69 190 PRO A C 1
ATOM 1574 O O . PRO A 1 190 ? 6.890 0.416 -2.567 1.00 94.69 190 PRO A O 1
ATOM 1577 N N . VAL A 1 191 ? 5.825 1.190 -4.407 1.00 95.56 191 VAL A N 1
ATOM 1578 C CA . VAL A 1 191 ? 6.038 2.625 -4.172 1.00 95.56 191 VAL A CA 1
ATOM 1579 C C . VAL A 1 191 ? 4.702 3.343 -4.011 1.00 95.56 191 VAL A C 1
ATOM 1581 O O . VAL A 1 191 ? 4.530 4.140 -3.089 1.00 95.56 191 VAL A O 1
ATOM 1584 N N . GLN A 1 192 ? 3.735 3.055 -4.883 1.00 95.62 192 GLN A N 1
ATOM 1585 C CA . GLN A 1 192 ? 2.453 3.754 -4.905 1.00 95.62 192 GLN A CA 1
ATOM 1586 C C . GLN A 1 192 ? 1.354 2.900 -5.532 1.00 95.62 192 GLN A C 1
ATOM 1588 O O . GLN A 1 192 ? 1.626 2.039 -6.370 1.00 95.62 192 GLN A O 1
ATOM 1593 N N . TRP A 1 193 ? 0.117 3.136 -5.106 1.00 95.94 193 TRP A N 1
ATOM 1594 C CA . TRP A 1 193 ? -1.097 2.708 -5.780 1.00 95.94 193 TRP A CA 1
ATOM 1595 C C . TRP A 1 193 ? -1.970 3.933 -6.036 1.00 95.94 193 TRP A C 1
ATOM 1597 O O . TRP A 1 193 ? -2.214 4.707 -5.107 1.00 95.94 193 TRP A O 1
ATOM 1607 N N . ASP A 1 194 ? -2.484 4.057 -7.253 1.00 96.06 194 ASP A N 1
ATOM 1608 C CA . ASP A 1 194 ? -3.538 5.018 -7.574 1.00 96.06 194 ASP A CA 1
ATOM 1609 C C . ASP A 1 194 ? -4.843 4.262 -7.782 1.00 96.06 194 ASP A C 1
ATOM 1611 O O . ASP A 1 194 ? -4.863 3.232 -8.460 1.00 96.06 194 ASP A O 1
ATOM 1615 N N . PHE A 1 195 ? -5.928 4.778 -7.220 1.00 94.19 195 PHE A N 1
ATOM 1616 C CA . PHE A 1 195 ? -7.262 4.218 -7.385 1.00 94.19 195 PHE A CA 1
ATOM 1617 C C . PHE A 1 195 ? -8.083 5.060 -8.365 1.00 94.19 195 PHE A C 1
ATOM 1619 O O . PHE A 1 195 ? -7.893 6.271 -8.494 1.00 94.19 195 PHE A O 1
ATOM 1626 N N . PHE A 1 196 ? -9.045 4.427 -9.035 1.00 93.06 196 PHE A N 1
ATOM 1627 C CA . PHE A 1 196 ? -9.929 5.078 -10.013 1.00 93.06 196 PHE A CA 1
ATOM 1628 C C . PHE A 1 196 ? -10.712 6.284 -9.459 1.00 93.06 196 PHE A C 1
ATOM 1630 O O . PHE A 1 196 ? -11.131 7.154 -10.222 1.00 93.06 196 PHE A O 1
ATOM 1637 N N . ASP A 1 197 ? -10.936 6.337 -8.143 1.00 91.19 197 ASP A N 1
ATOM 1638 C CA . ASP A 1 197 ? -11.651 7.420 -7.464 1.00 91.19 197 ASP A CA 1
ATOM 1639 C C . ASP A 1 197 ? -10.758 8.634 -7.149 1.00 91.19 197 ASP A C 1
ATOM 1641 O O . ASP A 1 197 ? -11.229 9.629 -6.593 1.00 91.19 197 ASP A O 1
ATOM 1645 N N . GLY A 1 198 ? -9.483 8.575 -7.542 1.00 91.81 198 GLY A N 1
ATOM 1646 C CA . GLY A 1 198 ? -8.489 9.616 -7.314 1.00 91.81 198 GLY A CA 1
ATOM 1647 C C . GLY A 1 198 ? -7.818 9.546 -5.945 1.00 91.81 198 GLY A C 1
ATOM 1648 O O . GLY A 1 198 ? -7.004 10.421 -5.641 1.00 91.81 198 GLY A O 1
ATOM 1649 N N . SER A 1 199 ? -8.133 8.540 -5.122 1.00 93.38 199 SER A N 1
ATOM 1650 C CA . SER A 1 199 ? -7.350 8.262 -3.921 1.00 93.38 199 SER A CA 1
ATOM 1651 C C . SER A 1 199 ? -5.995 7.643 -4.277 1.00 93.38 199 SER A C 1
ATOM 1653 O O . SER A 1 199 ? -5.822 7.005 -5.317 1.00 93.38 199 SER A O 1
ATOM 1655 N N . LEU A 1 200 ? -5.011 7.870 -3.410 1.00 94.38 200 LEU A N 1
ATOM 1656 C CA . LEU A 1 200 ? -3.624 7.463 -3.607 1.00 94.38 200 LEU A CA 1
ATOM 1657 C C . LEU A 1 200 ? -3.079 6.860 -2.319 1.00 94.38 200 LEU A C 1
ATOM 1659 O O . LEU A 1 200 ? -3.182 7.465 -1.251 1.00 94.38 200 LEU A O 1
ATOM 1663 N N . LEU A 1 201 ? -2.465 5.687 -2.431 1.00 94.00 201 LEU A N 1
ATOM 1664 C CA . LEU A 1 201 ? -1.761 5.001 -1.355 1.00 94.00 201 LEU A CA 1
ATOM 1665 C C . LEU A 1 201 ? -0.269 4.993 -1.667 1.00 94.00 201 LEU A C 1
ATOM 1667 O O . LEU A 1 201 ? 0.162 4.461 -2.682 1.00 94.00 201 LEU A O 1
ATOM 1671 N N . HIS A 1 202 ? 0.530 5.555 -0.779 1.00 94.25 202 HIS A N 1
ATOM 1672 C CA . HIS A 1 202 ? 1.972 5.647 -0.911 1.00 94.25 202 HIS A CA 1
ATOM 1673 C C . HIS A 1 202 ? 2.668 4.781 0.144 1.00 94.25 202 HIS A C 1
ATOM 1675 O O . HIS A 1 202 ? 2.218 4.704 1.292 1.00 94.25 202 HIS A O 1
ATOM 1681 N N . PHE A 1 203 ? 3.779 4.158 -0.253 1.00 92.56 203 PHE A N 1
ATOM 1682 C CA . PHE A 1 203 ? 4.634 3.328 0.591 1.00 92.56 203 PHE A CA 1
ATOM 1683 C C . PHE A 1 203 ? 5.931 4.093 0.909 1.00 92.56 203 PHE A C 1
ATOM 1685 O O . PHE A 1 203 ? 6.860 4.083 0.097 1.00 92.56 203 PHE A O 1
ATOM 1692 N N . PRO A 1 204 ? 6.033 4.752 2.081 1.00 83.69 204 PRO A N 1
ATOM 1693 C CA . PRO A 1 204 ? 7.222 5.499 2.461 1.00 83.69 204 PRO A CA 1
ATOM 1694 C C . PRO A 1 204 ? 8.436 4.580 2.567 1.00 83.69 204 PRO A C 1
ATOM 1696 O O . PRO A 1 204 ? 8.337 3.444 3.021 1.00 83.69 204 PRO A O 1
ATOM 1699 N N . SER A 1 205 ? 9.615 5.080 2.214 1.00 78.44 205 SER A N 1
ATOM 1700 C CA . SER A 1 205 ? 10.845 4.295 2.338 1.00 78.44 205 SER A CA 1
ATOM 1701 C C . SER A 1 205 ? 11.332 4.183 3.797 1.00 78.44 205 SER A C 1
ATOM 1703 O O . SER A 1 205 ? 11.455 5.213 4.463 1.00 78.44 205 SER A O 1
ATOM 1705 N N . PRO A 1 206 ? 11.709 2.981 4.293 1.00 73.12 206 PRO A N 1
ATOM 1706 C CA . PRO A 1 206 ? 11.609 1.677 3.635 1.00 73.12 206 PRO A CA 1
ATOM 1707 C C . PRO A 1 206 ? 10.167 1.116 3.673 1.00 73.12 206 PRO A C 1
ATOM 1709 O O . PRO A 1 206 ? 9.557 1.094 4.740 1.00 73.12 206 PRO A O 1
ATOM 1712 N N . PRO A 1 207 ? 9.643 0.587 2.550 1.00 69.00 207 PRO A N 1
ATOM 1713 C CA . PRO A 1 207 ? 8.199 0.369 2.389 1.00 69.00 207 PRO A CA 1
ATOM 1714 C C . PRO A 1 207 ? 7.653 -0.890 3.072 1.00 69.00 207 PRO A C 1
ATOM 1716 O O . PRO A 1 207 ? 6.475 -0.945 3.408 1.00 69.00 207 PRO A O 1
ATOM 1719 N N . ILE A 1 208 ? 8.487 -1.920 3.256 1.00 78.31 208 ILE A N 1
ATOM 1720 C CA . ILE A 1 208 ? 8.066 -3.243 3.737 1.00 78.31 208 ILE A CA 1
ATOM 1721 C C . ILE A 1 208 ? 9.156 -3.855 4.618 1.00 78.31 208 ILE A C 1
ATOM 1723 O O . ILE A 1 208 ? 10.316 -3.959 4.193 1.00 78.31 208 ILE A O 1
ATOM 1727 N N . SER A 1 209 ? 8.746 -4.324 5.798 1.00 80.38 209 SER A N 1
ATOM 1728 C CA . SER A 1 209 ? 9.524 -5.174 6.701 1.00 80.38 209 SER A CA 1
ATOM 1729 C C . SER A 1 209 ? 8.920 -6.578 6.730 1.00 80.38 209 SER A C 1
ATOM 1731 O O . SER A 1 209 ? 7.820 -6.775 7.238 1.00 80.38 209 SER A O 1
ATOM 1733 N N . VAL A 1 210 ? 9.630 -7.553 6.164 1.00 75.81 210 VAL A N 1
ATOM 1734 C CA . VAL A 1 210 ? 9.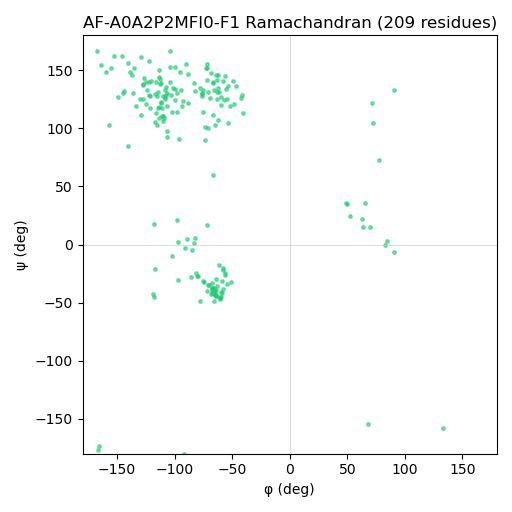241 -8.974 6.204 1.00 75.81 210 VAL A CA 1
ATOM 1735 C C . VAL A 1 210 ? 9.709 -9.567 7.534 1.00 75.81 210 VAL A C 1
ATOM 1737 O O . VAL A 1 210 ? 10.813 -9.245 7.982 1.00 75.81 210 VAL A O 1
ATOM 1740 N N . PHE A 1 211 ? 8.885 -10.402 8.161 1.00 67.75 211 PHE A N 1
ATOM 1741 C CA . PHE A 1 211 ? 9.166 -11.062 9.438 1.00 67.75 211 PHE A CA 1
ATOM 1742 C C . PHE A 1 211 ? 8.865 -12.558 9.370 1.00 67.75 211 PHE A C 1
ATOM 1744 O O . PHE A 1 211 ? 8.046 -12.947 8.509 1.00 67.75 211 PHE A O 1
#

Solvent-accessible surface area (backbone atoms only — not comparable to full-atom values): 12420 Å² total; per-residue (Å²): 138,83,87,86,91,88,85,88,79,92,79,89,77,86,81,80,83,77,78,80,81,72,54,71,68,58,54,50,51,50,52,50,51,50,51,50,50,51,51,50,52,50,51,52,51,50,53,51,51,49,54,58,70,72,44,95,79,79,76,78,69,76,72,76,66,89,62,72,81,81,79,80,74,65,48,75,57,40,35,36,31,52,35,41,33,37,64,48,102,84,46,50,34,41,32,45,37,42,42,31,54,92,77,33,39,35,40,35,46,34,40,40,81,98,53,70,58,38,36,38,43,33,24,51,87,10,45,30,41,38,34,32,93,50,88,78,72,47,76,48,78,48,79,43,95,75,34,50,87,53,46,61,71,65,69,91,40,46,78,76,49,75,49,77,54,99,89,35,57,18,40,32,33,38,38,90,87,41,37,38,42,30,28,27,65,87,78,63,42,64,42,38,35,40,38,71,86,66,26,37,41,34,34,53,88,84,34,69,49,72,117

Sequence (211 aa):
MIPIIAFHSQLSKSRSTKKKRERPNQQQTRKQEEMQLQLSLVCLTIASITFQLASPSLQSWPEQHLDSIPTPTPWPEQFHALLYMSLNSTKHLITNLWYDWPKGLNVNIIQEQLSVLLYDVEWNNGTSFYYTLEEPYTCRVMHFEVGILRPDFLDGAHYIGTTVTDGFLCNVWEKVDFIWYYEDVATKRPVQWDFFDGSLLHFPSPPISVF

Organism: Rhizophora mucronata (NCBI:txid61149)

Foldseek 3Di:
DDDDDDDDDDDDDDDDPDPPDDDPVVVVVVVVVVVVVVVVVVVVVVVVVVVVVVCPPPDPPPPPDPPPQDDAQFDDQWWWFWKWKDLDPPKIKIWIWTHHNVQQWIWIFIDIPPDATWIWIWGQCQKIWIFGPDPVTDIDIDGDNRTDQGSCNCPVWAWDQWDQDPNATWTWTHDPVAKIWTAGPPPSHTAKIAGPSRMIMGQPPVRIDGD

Mean predicted aligned error: 15.26 Å

pLDDT: mean 82.06, std 19.31, range [29.98, 98.38]

Radius of gyration: 36.5 Å; Cα contacts (8 Å, |Δi|>4): 337; chains: 1; bounding box: 64×97×73 Å

InterPro domains:
  IPR038941 At4g14100-like [PTHR33880] (43-202)
  IPR059439 Domain of unknown function DUF8395 [PF28435] (74-202)

Nearest PDB structures (foldseek):
  2zf3-assembly1_B  TM=7.085E-01  e=3.402E-06  Chromobacterium violaceum
  3emn-assembly1_X  TM=3.888E-01  e=2.497E+00  Mus musculus
  7tcv-assembly1_XXX-2  TM=3.703E-01  e=2.371E+00  Mus musculus
  6nd4-assembly1_N  TM=2.577E-01  e=2.371E+00  Saccharomyces cerevisiae BY4741

Secondary structure (DSSP, 8-state):
-----------------------HHHHHHHHHH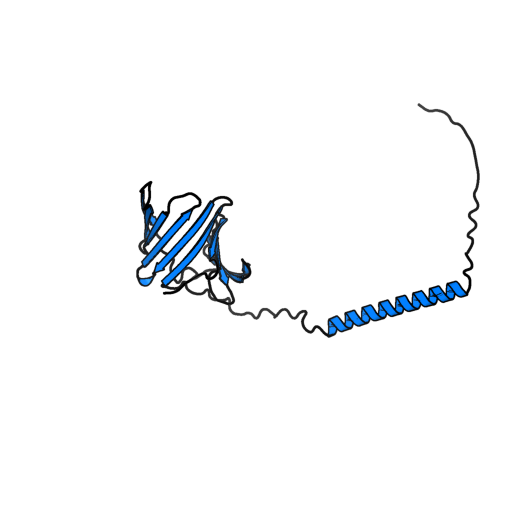HHHHHHHHHHHHHHHHHHHHS-TTS-----------PPPPPPPSEEEEEEEEESSSS-EEEEEEEEETTTTEEEEEEEETTSPPEEEEEETTSEEEEEESSSSP-EEEEE-TT-SPPTTTTTTPEEEEEEEETTEEEEEEEETTTEEEEEETTT--EEEEEETTS-EEE-PSS--B--